Protein AF-A0A7Y1UGX5-F1 (afdb_monomer)

Secondary structure (DSSP, 8-state):
-----------PPPPPPPP-----PPPPPPPP---------HHHHHHHHHHHHHHHHHHHHHTTPPPPPPPSEEEES--HHHHHHHHHHHHHHHHHHHHHHH----PPPPPPSSS--HHHHHHHHHHHHHHHHHHHHHTT----PPPPPPPTT--HHHHHHHHHHHHHHHHHH-SS---HHHHHHHHHHHHHHHHHHH-BTTBPPPPPPPPP--TT--HHHHHHHHHHHHHHHHHHHHHTT----EEEE-GGGGGG--HHHHHHHHHHHHHHHHHHHHTSTTPPPPPPPPP--S--HHHHHHHHHHHHHHHHHHHHHHHH-TTTTT-

Sequence (327 aa):
MRNCPLVIVFALVSPAVAQGTPGEAAAPAEVATAAGSETITPSHVYQQVAMVRAEVELIRLEMGKPKVEPPLVRVVGAAPREVYFQALTLFRKADRLAFENAGDRVTEPAIPAGPIEPAQVLAVVEAALQRLGSAKKSLNVAEQPDASPIEPGIEPTQVLNGIVAANREVNHLLDLQFAPADVYQQVSVAIACAARLLDSPGKLSTPPAPPPLERHKRPPDVFRSLVACFNDIRQIGEHSGIPMLVLEVDDLRIDRVEPSDVYDVASLVVSELAHLHGLRPNAAPPRRAHNPGRKVPTDVYQRLGVLRGQLEALKQKAEGNPGWLKD

Radius of gyration: 21.35 Å; Cα contacts (8 Å, |Δi|>4): 454; chains: 1; bounding box: 43×61×57 Å

Mean predicted aligned error: 6.48 Å

Solvent-accessible surface area (backbone atoms only — not comparable to full-atom values): 18820 Å² total; per-residue (Å²): 133,86,83,76,84,83,82,84,75,87,78,74,87,80,79,87,83,80,92,76,84,94,76,88,89,80,83,86,78,89,76,90,85,85,74,82,80,76,81,65,42,43,22,58,35,34,30,52,44,52,48,42,43,44,49,51,50,54,47,31,58,76,71,67,50,79,87,76,76,80,64,62,62,45,59,42,70,43,50,53,58,58,35,31,53,49,27,51,54,32,25,54,49,25,33,51,40,12,27,76,58,55,73,46,81,75,83,76,84,77,82,73,88,72,84,62,48,44,55,63,33,34,55,37,45,51,52,18,42,53,23,44,49,48,22,32,56,60,70,67,56,81,82,74,69,79,85,65,72,75,53,84,90,48,48,44,30,57,36,35,44,46,42,52,42,40,42,53,52,51,44,69,69,36,90,77,54,63,43,39,29,58,35,38,32,36,49,42,37,30,38,26,26,47,40,53,64,61,37,48,90,97,42,82,53,76,78,60,76,69,53,79,82,56,79,90,46,45,44,40,58,40,33,55,50,47,53,50,49,41,51,52,52,37,52,36,30,53,55,50,76,39,92,60,58,45,82,47,69,48,74,93,53,40,92,69,46,46,49,52,58,36,33,55,52,33,51,51,43,29,45,54,38,47,50,61,36,67,66,25,78,87,56,69,79,56,58,82,60,62,89,72,57,92,53,48,42,32,56,34,41,27,52,48,46,28,37,47,56,47,50,52,55,47,38,55,46,27,76,76,31,57,61,59,58,79,107

Foldseek 3Di:
DDDDDDDDWPDDDDDDDDDDDDDDDDDDDDDDDDDDPDDQDVLLLQLLLVQLVQLLVLLCVLLVFDDDDAFQKAKDPDDLLLLQLLLLLLLVLLQLLLCVQPVDHDDGDIDDPDDHDNVSSSVSSVSSSVSSVSNCVSSVRPDHDDRDDRDPPDDSSSSSSSSSRSLRSSQSSDPDHQAVLLLLLLLLLLLLLLQLLVDDVPRGDDQDDQDDQDPDDDQLLLQVLLLVLLVLLCLLCVLLVHDDMDMDGDPVCSVVHDNSSSNSSSSSSSSSSVVLQVLAPPRDRGDRRDRPPDDDVSSSNSSSSSSVVSSVVSSVQSNVPSCSSHD

Structure (mmCIF, N/CA/C/O backbone):
data_AF-A0A7Y1UGX5-F1
#
_entry.id   AF-A0A7Y1UGX5-F1
#
loop_
_atom_site.group_PDB
_atom_site.id
_atom_site.type_symbol
_atom_site.label_atom_id
_atom_site.label_alt_id
_atom_site.label_comp_id
_atom_site.label_asym_id
_atom_site.label_entity_id
_atom_site.label_seq_id
_atom_site.pdbx_PDB_ins_code
_atom_site.Cartn_x
_atom_site.Cartn_y
_atom_site.Cartn_z
_atom_site.occupancy
_atom_site.B_iso_or_equiv
_atom_site.auth_seq_id
_atom_site.auth_comp_id
_atom_site.auth_asym_id
_atom_site.auth_atom_id
_atom_site.pdbx_PDB_model_num
ATOM 1 N N . MET A 1 1 ? -26.127 28.440 7.082 1.00 37.72 1 MET A N 1
ATOM 2 C CA . MET A 1 1 ? -24.673 28.610 6.875 1.00 37.72 1 MET A CA 1
ATOM 3 C C . MET A 1 1 ? -24.177 27.370 6.149 1.00 37.72 1 MET A C 1
ATOM 5 O O . MET A 1 1 ? -24.348 26.280 6.673 1.00 37.72 1 MET A O 1
ATOM 9 N N . ARG A 1 2 ? -23.735 27.506 4.892 1.00 31.75 2 ARG A N 1
ATOM 10 C CA . ARG A 1 2 ? -23.283 26.382 4.056 1.00 31.75 2 ARG A CA 1
ATOM 11 C C . ARG A 1 2 ? -21.835 26.054 4.433 1.00 31.75 2 ARG A C 1
ATOM 13 O O . ARG A 1 2 ? -20.965 26.894 4.238 1.00 31.75 2 ARG A O 1
ATOM 20 N N . ASN A 1 3 ? -21.602 24.870 4.995 1.00 31.53 3 ASN A N 1
ATOM 21 C CA . ASN A 1 3 ? -20.261 24.365 5.285 1.00 31.53 3 ASN A CA 1
ATOM 22 C C . ASN A 1 3 ? -19.584 23.958 3.969 1.00 31.53 3 ASN A C 1
ATOM 24 O O . ASN A 1 3 ? -19.979 22.972 3.352 1.00 31.53 3 ASN A O 1
ATOM 28 N N . CYS A 1 4 ? -18.578 24.721 3.539 1.00 27.17 4 CYS A N 1
ATOM 29 C CA . CYS A 1 4 ? -17.609 24.267 2.543 1.00 27.17 4 CYS A CA 1
ATOM 30 C C . CYS A 1 4 ? -16.700 23.204 3.183 1.00 27.17 4 CYS A C 1
ATOM 32 O O . CYS A 1 4 ? -16.174 23.465 4.268 1.00 27.17 4 CYS A O 1
ATOM 34 N N . PRO A 1 5 ? -16.466 22.039 2.556 1.00 42.22 5 PRO A N 1
ATOM 35 C CA . PRO A 1 5 ? -15.469 21.105 3.053 1.00 42.22 5 PRO A CA 1
ATOM 36 C C . PRO A 1 5 ? -14.072 21.667 2.767 1.00 42.22 5 PRO A C 1
ATOM 38 O O . PRO A 1 5 ? -13.703 21.943 1.625 1.00 42.22 5 PRO A O 1
ATOM 41 N N . LEU A 1 6 ? -13.309 21.874 3.839 1.00 28.19 6 LEU A N 1
ATOM 42 C CA . LEU A 1 6 ? -11.903 22.251 3.805 1.00 28.19 6 LEU A CA 1
ATOM 43 C C . LEU A 1 6 ? -11.096 21.069 3.241 1.00 28.19 6 LEU A C 1
ATOM 45 O O . LEU A 1 6 ? -11.024 20.004 3.851 1.00 28.19 6 LEU A O 1
ATOM 49 N N . VAL A 1 7 ? -10.515 21.257 2.059 1.00 34.88 7 VAL A N 1
ATOM 50 C CA . VAL A 1 7 ? -9.668 20.277 1.367 1.00 34.88 7 VAL A CA 1
ATOM 51 C C . VAL A 1 7 ? -8.323 20.165 2.095 1.00 34.88 7 VAL A C 1
ATOM 53 O O . VAL A 1 7 ? -7.577 21.139 2.184 1.00 34.88 7 VAL A O 1
ATOM 56 N N . ILE A 1 8 ? -8.001 18.980 2.622 1.00 34.62 8 ILE A N 1
ATOM 57 C CA . ILE A 1 8 ? -6.705 18.693 3.254 1.00 34.62 8 ILE A CA 1
ATOM 58 C C . ILE A 1 8 ? -5.739 18.199 2.177 1.00 34.62 8 ILE A C 1
ATOM 60 O O . ILE A 1 8 ? -5.752 17.038 1.779 1.00 34.62 8 ILE A O 1
ATOM 64 N N . VAL A 1 9 ? -4.876 19.102 1.722 1.00 33.47 9 VAL A N 1
ATOM 65 C CA . VAL A 1 9 ? -3.740 18.791 0.851 1.00 33.47 9 VAL A CA 1
ATOM 66 C C . VAL A 1 9 ? -2.613 18.203 1.706 1.00 33.47 9 VAL A C 1
ATOM 68 O O . VAL A 1 9 ? -2.096 18.860 2.614 1.00 33.47 9 VAL A O 1
ATOM 71 N N . PHE A 1 10 ? -2.178 16.978 1.403 1.00 35.47 10 PHE A N 1
ATOM 72 C CA . PHE A 1 10 ? -0.869 16.482 1.835 1.00 35.47 10 PHE A CA 1
ATOM 73 C C . PHE A 1 10 ? 0.218 17.254 1.071 1.00 35.47 10 PHE A C 1
ATOM 75 O O . PHE A 1 10 ? 0.722 16.810 0.048 1.00 35.47 10 PHE A O 1
ATOM 82 N N . ALA A 1 11 ? 0.555 18.456 1.544 1.00 28.19 11 ALA A N 1
ATOM 83 C CA . ALA A 1 11 ? 1.604 19.270 0.939 1.00 28.19 11 ALA A CA 1
ATOM 84 C C . ALA A 1 11 ? 2.985 18.659 1.230 1.00 28.19 11 ALA A C 1
ATOM 86 O O . ALA A 1 11 ? 3.457 18.669 2.381 1.00 28.19 11 ALA A O 1
ATOM 87 N N . LEU A 1 12 ? 3.607 18.119 0.181 1.00 34.97 12 LEU A N 1
ATOM 88 C CA . LEU A 1 12 ? 5.052 17.958 0.063 1.00 34.97 12 LEU A CA 1
ATOM 89 C C . LEU A 1 12 ? 5.682 19.321 -0.257 1.00 34.97 12 LEU A C 1
ATOM 91 O O . LEU A 1 12 ? 5.071 20.185 -0.878 1.00 34.97 12 LEU A O 1
ATOM 95 N N . VAL A 1 13 ? 6.893 19.509 0.251 1.00 32.56 13 VAL A N 1
ATOM 96 C CA . VAL A 1 13 ? 7.697 20.730 0.161 1.00 32.56 13 VAL A CA 1
ATOM 97 C C . VAL A 1 13 ? 8.003 21.060 -1.307 1.00 32.56 13 VAL A C 1
ATOM 99 O O . VAL A 1 13 ? 8.617 20.250 -1.995 1.00 32.56 13 VAL A O 1
ATOM 102 N N . SER A 1 14 ? 7.608 22.251 -1.769 1.00 28.75 14 SER A N 1
ATOM 103 C CA . SER A 1 14 ? 8.012 22.802 -3.072 1.00 28.75 14 SER A CA 1
ATOM 104 C C . SER A 1 14 ? 9.487 23.232 -3.063 1.00 28.75 14 SER A C 1
ATOM 106 O O . SER A 1 14 ? 9.902 23.897 -2.110 1.00 28.75 14 SER A O 1
ATOM 108 N N . PRO A 1 15 ? 10.277 22.957 -4.117 1.00 38.78 15 PRO A N 1
ATOM 109 C CA . PRO A 1 15 ? 11.517 23.680 -4.364 1.00 38.78 15 PRO A CA 1
ATOM 110 C C . PRO A 1 15 ? 11.237 25.044 -5.022 1.00 38.78 15 PRO A C 1
ATOM 112 O O . PRO A 1 15 ? 10.202 25.264 -5.652 1.00 38.78 15 PRO A O 1
ATOM 115 N N . ALA A 1 16 ? 12.171 25.973 -4.821 1.00 36.03 16 ALA A N 1
ATOM 116 C CA . ALA A 1 16 ? 12.114 27.365 -5.252 1.00 36.03 16 ALA A CA 1
ATOM 117 C C . ALA A 1 16 ? 11.954 27.526 -6.777 1.00 36.03 16 ALA A C 1
ATOM 119 O O . ALA A 1 16 ? 12.679 26.917 -7.561 1.00 36.03 16 ALA A O 1
ATOM 120 N N . VAL A 1 17 ? 11.026 28.399 -7.179 1.00 36.25 17 VAL A N 1
ATOM 121 C CA . VAL A 1 17 ? 10.777 28.798 -8.571 1.00 36.25 17 VAL A CA 1
ATOM 122 C C . VAL A 1 17 ? 11.751 29.910 -8.969 1.00 36.25 17 VAL A C 1
ATOM 124 O O . VAL A 1 17 ? 11.796 30.961 -8.330 1.00 36.25 17 VAL A O 1
ATOM 127 N N . ALA A 1 18 ? 12.512 29.678 -10.040 1.00 38.38 18 ALA A N 1
ATOM 128 C CA . ALA A 1 18 ? 13.299 30.693 -10.733 1.00 38.38 18 ALA A CA 1
ATOM 129 C C . ALA A 1 18 ? 12.386 31.565 -11.615 1.00 38.38 18 ALA A C 1
ATOM 131 O O . ALA A 1 18 ? 11.522 31.055 -12.328 1.00 38.38 18 ALA A O 1
ATOM 132 N N . GLN A 1 19 ? 12.577 32.884 -11.553 1.00 38.00 19 GLN A N 1
ATOM 133 C CA . GLN A 1 19 ? 11.828 33.872 -12.330 1.00 38.00 19 GLN A CA 1
ATOM 134 C C . GLN A 1 19 ? 12.316 33.893 -13.789 1.00 38.00 19 GLN A C 1
ATOM 136 O O . GLN A 1 19 ? 13.478 34.197 -14.047 1.00 38.00 19 GLN A O 1
ATOM 141 N N . GLY A 1 20 ? 11.421 33.580 -14.731 1.00 44.31 20 GLY A N 1
ATOM 142 C CA . GLY A 1 20 ? 11.612 33.730 -16.178 1.00 44.31 20 GLY A CA 1
ATOM 143 C C . GLY A 1 20 ? 10.672 34.794 -16.755 1.00 44.31 20 GLY A C 1
ATOM 144 O O . GLY A 1 20 ? 9.547 34.955 -16.288 1.00 44.31 20 GLY A O 1
ATOM 145 N N . THR A 1 21 ? 11.172 35.542 -17.735 1.00 46.84 21 THR A N 1
ATOM 146 C CA . THR A 1 21 ? 10.614 36.752 -18.366 1.00 46.84 21 THR A CA 1
ATOM 147 C C . THR A 1 21 ? 9.325 36.543 -19.189 1.00 46.84 21 THR A C 1
ATOM 149 O O . THR A 1 21 ? 9.094 35.448 -19.698 1.00 46.84 21 THR A O 1
ATOM 152 N N . PRO A 1 22 ? 8.493 37.597 -19.368 1.00 49.28 22 PRO A N 1
ATOM 153 C CA . PRO A 1 22 ? 7.204 37.522 -20.062 1.00 49.28 22 PRO A CA 1
ATOM 154 C C . PRO A 1 22 ? 7.350 37.549 -21.594 1.00 49.28 22 PRO A C 1
ATOM 156 O O . PRO A 1 22 ? 7.952 38.467 -22.149 1.00 49.28 22 PRO A O 1
ATOM 159 N N . GLY A 1 23 ? 6.765 36.550 -22.262 1.00 48.03 23 GLY A N 1
ATOM 160 C CA . GLY A 1 23 ? 6.633 36.450 -23.716 1.00 48.03 23 GLY A CA 1
ATOM 161 C C . GLY A 1 23 ? 5.185 36.651 -24.183 1.00 48.03 23 GLY A C 1
ATOM 162 O O . GLY A 1 23 ? 4.257 36.068 -23.633 1.00 48.03 23 GLY A O 1
ATOM 163 N N . GLU A 1 24 ? 5.066 37.515 -25.185 1.00 48.06 24 GLU A N 1
ATOM 164 C CA . GLU A 1 24 ? 3.961 37.929 -26.063 1.00 48.06 24 GLU A CA 1
ATOM 165 C C . GLU A 1 24 ? 2.775 36.950 -26.257 1.00 48.06 24 GLU A C 1
ATOM 167 O O . GLU A 1 24 ? 2.944 35.778 -26.587 1.00 48.06 24 GLU A O 1
ATOM 172 N N . ALA A 1 25 ? 1.552 37.464 -26.068 1.00 45.81 25 ALA A N 1
ATOM 173 C CA . ALA A 1 25 ? 0.298 36.709 -26.082 1.00 45.81 25 ALA A CA 1
ATOM 174 C C . ALA A 1 25 ? -0.327 36.610 -27.488 1.00 45.81 25 ALA A C 1
ATOM 176 O O . ALA A 1 25 ? -0.692 37.622 -28.086 1.00 45.8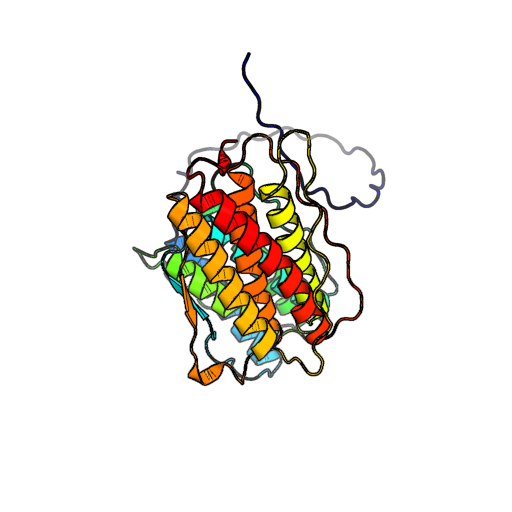1 25 ALA A O 1
ATOM 177 N N . ALA A 1 26 ? -0.518 35.381 -27.976 1.00 44.53 26 ALA A N 1
ATOM 178 C CA . ALA A 1 26 ? -1.308 35.065 -29.166 1.00 44.53 26 ALA A CA 1
ATOM 179 C C . ALA A 1 26 ? -2.770 34.739 -28.795 1.00 44.53 26 ALA A C 1
ATOM 181 O O . ALA A 1 26 ? -3.039 34.112 -27.769 1.00 44.53 26 ALA A O 1
ATOM 182 N N . ALA A 1 27 ? -3.709 35.183 -29.634 1.00 41.91 27 ALA A N 1
ATOM 183 C CA . ALA A 1 27 ? -5.154 35.044 -29.443 1.00 41.91 27 ALA A CA 1
ATOM 184 C C . ALA A 1 27 ? -5.640 33.573 -29.477 1.00 41.91 27 ALA A C 1
ATOM 186 O O . ALA A 1 27 ? -5.080 32.766 -30.223 1.00 41.91 27 ALA A O 1
ATOM 187 N N . PRO A 1 28 ? -6.693 33.212 -28.711 1.00 47.09 28 PRO A N 1
ATOM 188 C CA . PRO A 1 28 ? -7.179 31.839 -28.621 1.00 47.09 28 PRO A CA 1
ATOM 189 C C . PRO A 1 28 ? -8.061 31.465 -29.821 1.00 47.09 28 PRO A C 1
ATOM 191 O O . PRO A 1 28 ? -9.017 32.164 -30.151 1.00 47.09 28 PRO A O 1
ATOM 194 N N . ALA A 1 29 ? -7.747 30.331 -30.445 1.00 41.38 29 ALA A N 1
ATOM 195 C CA . ALA A 1 29 ? -8.601 29.674 -31.425 1.00 41.38 29 ALA A CA 1
ATOM 196 C C . ALA A 1 29 ? -9.773 28.960 -30.726 1.00 41.38 29 ALA A C 1
ATOM 198 O O . ALA A 1 29 ? -9.592 28.291 -29.708 1.00 41.38 29 ALA A O 1
ATOM 199 N N . GLU A 1 30 ? -10.971 29.111 -31.291 1.00 43.81 30 GLU A N 1
ATOM 200 C CA . GLU A 1 30 ? -12.216 28.460 -30.874 1.00 43.81 30 GLU A CA 1
ATOM 201 C C . GLU A 1 30 ? -12.112 26.932 -31.025 1.00 43.81 30 GLU A C 1
ATOM 203 O O . GLU A 1 30 ? -11.887 26.405 -32.116 1.00 43.81 30 GLU A O 1
ATOM 208 N N . VAL A 1 31 ? -12.256 26.216 -29.906 1.00 49.22 31 VAL A N 1
ATOM 209 C CA . VAL A 1 31 ? -12.125 24.757 -29.812 1.00 49.22 31 VAL A CA 1
ATOM 210 C C . VAL A 1 31 ? -13.487 24.097 -30.037 1.00 49.22 31 VAL A C 1
ATOM 212 O O . VAL A 1 31 ? -14.417 24.267 -29.247 1.00 49.22 31 VAL A O 1
ATOM 215 N N . ALA A 1 32 ? -13.587 23.295 -31.097 1.00 46.59 32 ALA A N 1
ATOM 216 C CA . ALA A 1 32 ? -14.727 22.423 -31.363 1.00 46.59 32 ALA A CA 1
ATOM 217 C C . ALA A 1 32 ? -14.902 21.393 -30.229 1.00 46.59 32 ALA A C 1
ATOM 219 O O . ALA A 1 32 ? -14.021 20.575 -29.969 1.00 46.59 32 ALA A O 1
ATOM 220 N N . THR A 1 33 ? -16.048 21.432 -29.550 1.00 48.94 33 THR A N 1
ATOM 221 C CA . THR A 1 33 ? -16.393 20.575 -28.405 1.00 48.94 33 THR A CA 1
ATOM 222 C C . THR A 1 33 ? -17.590 19.693 -28.755 1.00 48.94 33 THR A C 1
ATOM 224 O O . THR A 1 33 ? -18.735 20.120 -28.659 1.00 48.94 33 THR A O 1
ATOM 227 N N . ALA A 1 34 ? -17.325 18.451 -29.170 1.00 48.56 34 ALA A N 1
ATOM 228 C CA . ALA A 1 34 ? -18.323 17.377 -29.237 1.00 48.56 34 ALA A CA 1
ATOM 229 C C . ALA A 1 34 ? -17.646 15.993 -29.282 1.00 48.56 34 ALA A C 1
ATOM 231 O O . ALA A 1 34 ? -17.846 15.217 -30.212 1.00 48.56 34 ALA A O 1
ATOM 232 N N . ALA A 1 35 ? -16.817 15.684 -28.284 1.00 49.72 35 ALA A N 1
ATOM 233 C CA . ALA A 1 35 ? -16.424 14.310 -27.989 1.00 49.72 35 ALA A CA 1
ATOM 234 C C . ALA A 1 35 ? -17.248 13.867 -26.776 1.00 49.72 35 ALA A C 1
ATOM 236 O O . ALA A 1 35 ? -17.124 14.456 -25.702 1.00 49.72 35 ALA A O 1
ATOM 237 N N . GLY A 1 36 ? -18.145 12.895 -26.959 1.00 56.94 36 GLY A N 1
ATOM 238 C CA . GLY A 1 36 ? -18.852 12.281 -25.838 1.00 56.94 36 GLY A CA 1
ATOM 239 C C . GLY A 1 36 ? -17.819 11.725 -24.864 1.00 56.94 36 GLY A C 1
ATOM 240 O O . GLY A 1 36 ? -16.963 10.946 -25.271 1.00 56.94 36 GLY A O 1
ATOM 241 N N . SER A 1 37 ? -17.853 12.166 -23.607 1.00 76.88 37 SER A N 1
ATOM 242 C CA . SER A 1 37 ? -16.957 11.654 -22.575 1.00 76.88 37 SER A CA 1
ATOM 243 C C . SER A 1 37 ? -17.274 10.176 -22.361 1.00 76.88 37 SER A C 1
ATOM 245 O O . SER A 1 37 ? -18.290 9.839 -21.746 1.00 76.88 37 SER A O 1
ATOM 247 N N . GLU A 1 38 ? -16.445 9.302 -22.922 1.00 89.81 38 GLU A N 1
ATOM 248 C CA . GLU A 1 38 ? -16.523 7.867 -22.687 1.00 89.81 38 GLU A CA 1
ATOM 249 C C . GLU A 1 38 ? -16.493 7.616 -21.175 1.00 89.81 38 GLU A C 1
ATOM 251 O O . GLU A 1 38 ? -15.649 8.142 -20.446 1.00 89.81 38 GLU A O 1
ATOM 256 N N . THR A 1 39 ? -17.492 6.891 -20.673 1.00 95.69 39 THR A N 1
ATOM 257 C CA . THR A 1 39 ? -17.615 6.638 -19.236 1.00 95.69 39 THR A CA 1
ATOM 258 C C . THR A 1 39 ? -16.574 5.603 -18.835 1.00 95.69 39 THR A C 1
ATOM 260 O O . THR A 1 39 ? -16.681 4.437 -19.211 1.00 95.69 39 THR A O 1
ATOM 263 N N . ILE A 1 40 ? -15.579 6.019 -18.049 1.00 97.19 40 ILE A N 1
ATOM 264 C CA . ILE A 1 40 ? -14.532 5.123 -17.556 1.00 97.19 40 ILE A CA 1
ATOM 265 C C . ILE A 1 40 ? -15.130 4.115 -16.567 1.00 97.19 40 ILE A C 1
ATOM 267 O O . ILE A 1 40 ? -15.737 4.475 -15.558 1.00 97.19 40 ILE A O 1
ATOM 271 N N . THR A 1 41 ? -14.924 2.833 -16.853 1.00 97.38 41 THR A N 1
ATOM 272 C CA . THR A 1 41 ? -15.390 1.688 -16.050 1.00 97.38 41 THR A CA 1
ATOM 273 C C . THR A 1 41 ? -14.204 0.892 -15.490 1.00 97.38 41 THR A C 1
ATOM 275 O O . THR A 1 41 ? -13.078 1.067 -15.964 1.00 97.38 41 THR A O 1
ATOM 278 N N . PRO A 1 42 ? -14.407 -0.029 -14.526 1.00 98.25 42 PRO A N 1
ATOM 279 C CA . PRO A 1 42 ? -13.328 -0.897 -14.044 1.00 98.25 42 PRO A CA 1
ATOM 280 C C . PRO A 1 42 ? -12.657 -1.731 -15.147 1.00 98.25 42 PRO A C 1
ATOM 282 O O . PRO A 1 42 ? -11.468 -2.013 -15.043 1.00 98.25 42 PRO A O 1
ATOM 285 N N . SER A 1 43 ? -13.371 -2.062 -16.229 1.00 98.06 43 SER A N 1
ATOM 286 C CA . SER A 1 43 ? -12.806 -2.736 -17.406 1.00 98.06 43 SER A CA 1
ATOM 287 C C . SER A 1 43 ? -11.685 -1.939 -18.077 1.00 98.06 43 SER A C 1
ATOM 289 O O . SER A 1 43 ? -10.672 -2.519 -18.458 1.00 98.06 43 SER A O 1
ATOM 291 N N . HIS A 1 44 ? -11.825 -0.612 -18.166 1.00 98.06 44 HIS A N 1
ATOM 292 C CA . HIS A 1 44 ? -10.780 0.263 -18.710 1.00 98.06 44 HIS A CA 1
ATOM 293 C C . HIS A 1 44 ? -9.545 0.273 -17.802 1.00 98.06 44 HIS A C 1
ATOM 295 O O . HIS A 1 44 ? -8.413 0.164 -18.264 1.00 98.06 44 HIS A O 1
ATOM 301 N N . VAL A 1 45 ? -9.760 0.326 -16.483 1.00 98.38 45 VAL A N 1
ATOM 302 C CA . VAL A 1 45 ? -8.662 0.242 -15.511 1.00 98.38 45 VAL A CA 1
ATOM 303 C C . VAL A 1 45 ? -7.957 -1.113 -15.607 1.00 98.38 45 VAL A C 1
ATOM 305 O O . VAL A 1 45 ? -6.733 -1.170 -15.591 1.00 98.38 45 VAL A O 1
ATOM 308 N N . TYR A 1 46 ? -8.709 -2.208 -15.735 1.00 98.56 46 TYR A N 1
ATOM 309 C CA . TYR A 1 46 ? -8.154 -3.556 -15.861 1.00 98.56 46 TYR A CA 1
ATOM 310 C C . TYR A 1 46 ? -7.291 -3.723 -17.110 1.00 98.56 46 TYR A C 1
ATOM 312 O O . TYR A 1 46 ? -6.184 -4.249 -17.015 1.00 98.56 46 TYR A O 1
ATOM 320 N N . GLN A 1 47 ? -7.758 -3.215 -18.254 1.00 98.00 47 GLN A N 1
ATOM 321 C CA . GLN A 1 47 ? -6.979 -3.166 -19.491 1.00 98.00 47 GLN A CA 1
ATOM 322 C C . GLN A 1 47 ? -5.647 -2.434 -19.271 1.00 98.00 47 GLN A C 1
ATOM 324 O O . GLN A 1 47 ? -4.589 -2.932 -19.658 1.00 98.00 47 GLN A O 1
ATOM 329 N N . GLN A 1 48 ? -5.677 -1.290 -18.583 1.00 98.38 48 GLN A N 1
ATOM 330 C CA . GLN A 1 48 ? -4.468 -0.521 -18.295 1.00 98.38 48 GLN A CA 1
ATOM 331 C C . GLN A 1 48 ? -3.524 -1.241 -17.320 1.00 98.38 48 GLN A C 1
ATOM 333 O O . GLN A 1 48 ? -2.304 -1.172 -17.455 1.00 98.38 48 GLN A O 1
ATOM 338 N N . VAL A 1 49 ? -4.063 -1.983 -16.353 1.00 98.50 49 VAL A N 1
ATOM 339 C CA . VAL A 1 49 ? -3.268 -2.839 -15.461 1.00 98.50 49 VAL A CA 1
ATOM 340 C C . VAL A 1 49 ? -2.625 -3.995 -16.236 1.00 98.50 49 VAL A C 1
ATOM 342 O O . VAL A 1 49 ? -1.467 -4.323 -15.980 1.00 98.50 49 VAL A O 1
ATOM 345 N N . ALA A 1 50 ? -3.321 -4.588 -17.210 1.00 98.06 50 ALA A N 1
ATOM 346 C CA . ALA A 1 50 ? -2.737 -5.594 -18.099 1.00 98.06 50 ALA A CA 1
ATOM 347 C C . ALA A 1 50 ? -1.578 -5.010 -18.927 1.00 98.06 50 ALA A C 1
ATOM 349 O O . ALA A 1 50 ? -0.519 -5.633 -19.014 1.00 98.06 50 ALA A O 1
ATOM 350 N N . MET A 1 51 ? -1.736 -3.781 -19.429 1.00 98.25 51 MET A N 1
ATOM 351 C CA . MET A 1 51 ? -0.681 -3.033 -20.118 1.00 98.25 51 MET A CA 1
ATOM 352 C C . MET A 1 51 ? 0.546 -2.803 -19.221 1.00 98.25 51 MET A C 1
ATOM 354 O O . MET A 1 51 ? 1.669 -3.090 -19.629 1.00 98.25 51 MET A O 1
ATOM 358 N N . VAL A 1 52 ? 0.343 -2.377 -17.967 1.00 98.56 52 VAL A N 1
ATOM 359 C CA . VAL A 1 52 ? 1.428 -2.256 -16.975 1.00 98.56 52 VAL A CA 1
ATOM 360 C C . VAL A 1 52 ? 2.195 -3.567 -16.827 1.00 98.56 52 VAL A C 1
ATOM 362 O O . VAL A 1 52 ? 3.421 -3.565 -16.874 1.00 98.56 52 VAL A O 1
ATOM 365 N N . ARG A 1 53 ? 1.501 -4.696 -16.665 1.00 98.31 53 ARG A N 1
ATOM 366 C CA . ARG A 1 53 ? 2.159 -5.999 -16.486 1.00 98.31 53 ARG A CA 1
ATOM 367 C C . ARG A 1 53 ? 2.939 -6.433 -17.725 1.00 98.31 53 ARG A C 1
ATOM 369 O O . ARG A 1 53 ? 4.022 -6.996 -17.593 1.00 98.31 53 ARG A O 1
ATOM 376 N N . ALA A 1 54 ? 2.419 -6.146 -18.915 1.00 98.19 54 ALA A N 1
ATOM 377 C CA . ALA A 1 54 ? 3.118 -6.425 -20.162 1.00 98.19 54 ALA A CA 1
ATOM 378 C C . ALA A 1 54 ? 4.404 -5.585 -20.296 1.00 98.19 54 ALA A C 1
ATOM 380 O O . ALA A 1 54 ? 5.449 -6.126 -20.650 1.00 98.19 54 ALA A O 1
ATOM 381 N N . GLU A 1 55 ? 4.371 -4.301 -19.926 1.00 98.56 55 GLU A N 1
ATOM 382 C CA . GLU A 1 55 ? 5.576 -3.458 -19.874 1.00 98.56 55 GLU A CA 1
ATOM 383 C C . GLU A 1 55 ? 6.602 -3.958 -18.850 1.00 98.56 55 GLU A C 1
ATOM 385 O O . GLU A 1 55 ? 7.800 -4.024 -19.129 1.00 98.56 55 GLU A O 1
ATOM 390 N N . VAL A 1 56 ? 6.138 -4.356 -17.663 1.00 98.50 56 VAL A N 1
ATOM 391 C CA . VAL A 1 56 ? 6.994 -4.940 -16.622 1.00 98.50 56 VAL A CA 1
ATOM 392 C C . VAL A 1 56 ? 7.672 -6.216 -17.118 1.00 98.50 56 VAL A C 1
ATOM 394 O O . VAL A 1 56 ? 8.847 -6.423 -16.826 1.00 98.50 56 VAL A O 1
ATOM 397 N N . GLU A 1 57 ? 6.980 -7.047 -17.899 1.00 98.38 57 GLU A N 1
ATOM 398 C CA . GLU A 1 57 ? 7.555 -8.259 -18.490 1.00 98.38 57 GLU A CA 1
ATOM 399 C C . GLU A 1 57 ? 8.660 -7.949 -19.511 1.00 98.38 57 GLU A C 1
ATOM 401 O O . GLU A 1 57 ? 9.700 -8.609 -19.491 1.00 98.38 57 GLU A O 1
ATOM 406 N N . LEU A 1 58 ? 8.487 -6.926 -20.357 1.00 98.50 58 LEU A N 1
ATOM 407 C CA . LEU A 1 58 ? 9.536 -6.482 -21.285 1.00 98.50 58 LEU A CA 1
ATOM 408 C C . LEU A 1 58 ? 10.781 -6.005 -20.528 1.00 98.50 58 LEU A C 1
ATOM 410 O O . LEU A 1 58 ? 11.893 -6.445 -20.821 1.00 98.50 58 LEU A O 1
ATOM 414 N N . ILE A 1 59 ? 10.594 -5.173 -19.498 1.00 98.50 59 ILE A N 1
ATOM 415 C CA . ILE A 1 59 ? 11.696 -4.709 -18.643 1.00 98.50 59 ILE A CA 1
ATOM 416 C C . ILE A 1 59 ? 12.361 -5.897 -17.929 1.00 98.50 59 ILE A C 1
ATOM 418 O O . ILE A 1 59 ? 13.586 -5.972 -17.854 1.00 98.50 59 ILE A O 1
ATOM 422 N N . ARG A 1 60 ? 11.577 -6.859 -17.427 1.00 98.38 60 ARG A N 1
ATOM 423 C CA . ARG A 1 60 ? 12.091 -8.064 -16.758 1.00 98.38 60 ARG A CA 1
ATOM 424 C C . ARG A 1 60 ? 13.017 -8.866 -17.666 1.00 98.38 60 ARG A C 1
ATOM 426 O O . ARG A 1 60 ? 14.061 -9.328 -17.199 1.00 98.38 60 ARG A O 1
ATOM 433 N N . LEU A 1 61 ? 12.604 -9.070 -18.917 1.00 98.38 61 LEU A N 1
ATOM 434 C CA . LEU A 1 61 ? 13.378 -9.799 -19.919 1.00 98.38 61 LEU A CA 1
ATOM 435 C C . LEU A 1 61 ? 14.706 -9.094 -20.199 1.00 98.38 61 LEU A C 1
ATOM 437 O O . LEU A 1 61 ? 15.742 -9.752 -20.119 1.00 98.38 61 LEU A O 1
ATOM 441 N N . GLU A 1 62 ? 14.681 -7.778 -20.420 1.00 98.31 62 GLU A N 1
ATOM 442 C CA . GLU A 1 62 ? 15.893 -6.978 -20.643 1.00 98.31 62 GLU A CA 1
ATOM 443 C C . GLU A 1 62 ? 16.851 -7.040 -19.446 1.00 98.31 62 GLU A C 1
ATOM 445 O O . GLU A 1 62 ? 18.046 -7.287 -19.590 1.00 98.31 62 GLU A O 1
ATOM 450 N N . MET A 1 63 ? 16.325 -6.895 -18.228 1.00 98.19 63 MET A N 1
ATOM 451 C CA . MET A 1 63 ? 17.129 -6.948 -17.004 1.00 98.19 63 MET A CA 1
ATOM 452 C C . MET A 1 63 ? 17.591 -8.370 -16.632 1.00 98.19 63 MET A C 1
ATOM 454 O O . MET A 1 63 ? 18.274 -8.546 -15.619 1.00 98.19 63 MET A O 1
ATOM 458 N N . GLY A 1 64 ? 17.178 -9.404 -17.376 1.00 98.06 64 GLY A N 1
ATOM 459 C CA . GLY A 1 64 ? 17.504 -10.803 -17.089 1.00 98.06 64 GLY A CA 1
ATOM 460 C C . GLY A 1 64 ? 16.982 -11.309 -15.736 1.00 98.06 64 GLY A C 1
ATOM 461 O O . GLY A 1 64 ? 17.536 -12.256 -15.173 1.00 98.06 64 GLY A O 1
ATOM 462 N N . LYS A 1 65 ? 15.938 -10.683 -15.171 1.00 97.69 65 LYS A N 1
ATOM 463 C CA . LYS A 1 65 ? 15.379 -11.059 -13.858 1.00 97.69 65 LYS A CA 1
ATOM 464 C C . LYS A 1 65 ? 14.487 -12.308 -14.007 1.00 97.69 65 LYS A C 1
ATOM 466 O O . LYS A 1 65 ? 13.799 -12.446 -15.021 1.00 97.69 65 LYS A O 1
ATOM 471 N N . PRO A 1 66 ? 14.451 -13.238 -13.035 1.00 97.12 66 PRO A N 1
ATOM 472 C CA . PRO A 1 66 ? 13.621 -14.441 -13.129 1.00 97.12 66 PRO A CA 1
ATOM 473 C C . PRO A 1 66 ? 12.123 -14.108 -13.090 1.00 97.12 66 PRO A C 1
ATOM 475 O O . PRO A 1 66 ? 11.715 -13.067 -12.576 1.00 97.12 66 PRO A O 1
ATOM 478 N N . LYS A 1 67 ? 11.291 -15.018 -13.611 1.00 96.56 67 LYS A N 1
ATOM 479 C CA . LYS A 1 67 ? 9.832 -14.892 -13.513 1.00 96.56 67 LYS A CA 1
ATOM 480 C C . LYS A 1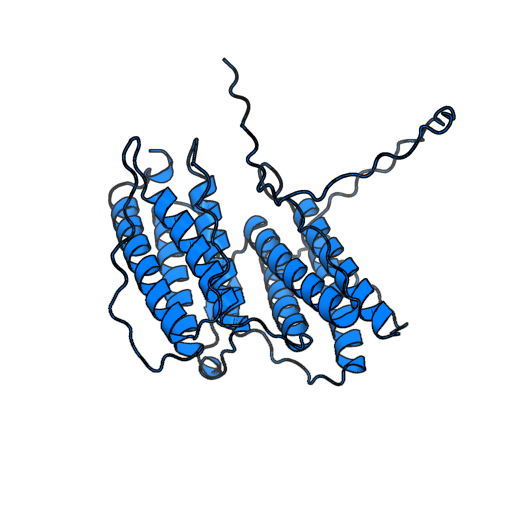 67 ? 9.3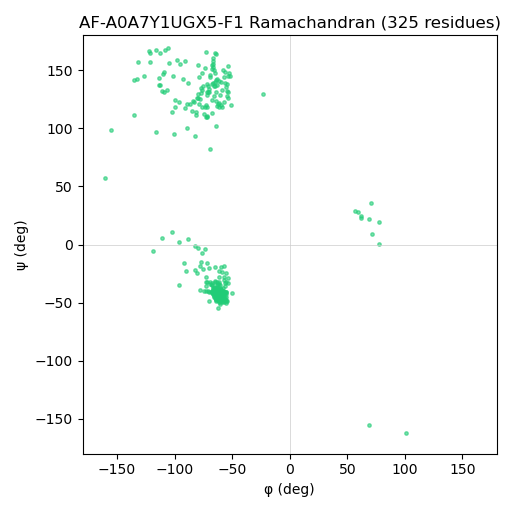87 -14.977 -12.051 1.00 96.56 67 LYS A C 1
ATOM 482 O O . LYS A 1 67 ? 9.893 -15.795 -11.286 1.00 96.56 67 LYS A O 1
ATOM 487 N N . VAL A 1 68 ? 8.424 -14.138 -11.693 1.00 95.19 68 VAL A N 1
ATOM 488 C CA . VAL A 1 68 ? 7.911 -14.003 -10.329 1.00 95.19 68 VAL A CA 1
ATOM 489 C C . VAL A 1 68 ? 6.769 -14.993 -10.090 1.00 95.19 68 VAL A C 1
ATOM 491 O O . VAL A 1 68 ? 5.924 -15.205 -10.962 1.00 95.19 68 VAL A O 1
ATOM 494 N N . GLU A 1 69 ? 6.745 -15.620 -8.912 1.00 94.75 69 GLU A N 1
ATOM 495 C CA . GLU A 1 69 ? 5.613 -16.446 -8.478 1.00 94.75 69 GLU A CA 1
ATOM 496 C C . GLU A 1 69 ? 4.351 -15.583 -8.259 1.00 94.75 69 GLU A C 1
ATOM 498 O O . GLU A 1 69 ? 4.465 -14.405 -7.915 1.00 94.75 69 GLU A O 1
ATOM 503 N N . PRO A 1 70 ? 3.134 -16.143 -8.396 1.00 93.81 70 PRO A N 1
ATOM 504 C CA . PRO A 1 70 ? 1.904 -15.406 -8.112 1.00 93.81 70 PRO A CA 1
ATOM 505 C C . PRO A 1 70 ? 1.896 -14.788 -6.702 1.00 93.81 70 PRO A C 1
ATOM 507 O O . PRO A 1 70 ? 2.522 -15.345 -5.797 1.00 93.81 70 PRO A O 1
ATOM 510 N N . PRO A 1 71 ? 1.155 -13.693 -6.460 1.00 92.56 71 PRO A N 1
ATOM 511 C CA . PRO A 1 71 ? 1.042 -13.101 -5.129 1.00 92.56 71 PRO A CA 1
ATOM 512 C C . PRO A 1 71 ? 0.616 -14.100 -4.048 1.00 92.56 71 PRO A C 1
ATOM 514 O O . PRO A 1 71 ? -0.136 -15.044 -4.305 1.00 92.56 71 PRO A O 1
ATOM 517 N N . LEU A 1 72 ? 1.102 -13.883 -2.824 1.00 94.38 72 LEU A N 1
ATOM 518 C CA . LEU A 1 72 ? 0.719 -14.671 -1.647 1.00 94.38 72 LEU A CA 1
ATOM 519 C C . LEU A 1 72 ? -0.705 -14.349 -1.167 1.00 94.38 72 LEU A C 1
ATOM 521 O O . LEU A 1 72 ? -1.365 -15.192 -0.564 1.00 94.38 72 LEU A O 1
ATOM 525 N N . VAL A 1 73 ? -1.151 -13.119 -1.428 1.00 95.44 73 VAL A N 1
ATOM 526 C CA . VAL A 1 73 ? -2.447 -12.593 -1.005 1.00 95.44 73 VAL A CA 1
ATOM 527 C C . VAL A 1 73 ? -3.333 -12.394 -2.218 1.00 95.44 73 VAL A C 1
ATOM 529 O O . VAL A 1 73 ? -2.927 -11.771 -3.200 1.00 95.44 73 VAL A O 1
ATOM 532 N N . ARG A 1 74 ? -4.564 -12.882 -2.112 1.00 97.00 74 ARG A N 1
ATOM 533 C CA . ARG A 1 74 ? -5.672 -12.507 -2.983 1.00 97.00 74 ARG A CA 1
ATOM 534 C C . ARG A 1 74 ? -6.658 -11.669 -2.191 1.00 97.00 74 ARG A C 1
ATOM 536 O O . ARG A 1 74 ? -6.815 -11.839 -0.985 1.00 97.00 74 ARG A O 1
ATOM 543 N N . VAL A 1 75 ? -7.311 -10.749 -2.879 1.00 97.06 75 VAL A N 1
ATOM 544 C CA . VAL A 1 75 ? -8.338 -9.888 -2.292 1.00 97.06 75 VAL A CA 1
ATOM 545 C C . VAL A 1 75 ? -9.709 -10.268 -2.829 1.00 97.06 75 VAL A C 1
ATOM 547 O O . VAL A 1 75 ? -9.834 -10.645 -3.999 1.00 97.06 75 VAL A O 1
ATOM 550 N N . VAL A 1 76 ? -10.732 -10.129 -1.988 1.00 98.12 76 VAL A N 1
ATOM 551 C CA . VAL A 1 76 ? -12.145 -10.328 -2.339 1.00 98.12 76 VAL A CA 1
ATOM 552 C C . VAL A 1 76 ? -12.974 -9.157 -1.817 1.00 98.12 76 VAL A C 1
ATOM 554 O O . VAL A 1 76 ? -12.712 -8.648 -0.729 1.00 98.12 76 VAL A O 1
ATOM 557 N N . GLY A 1 77 ? -13.974 -8.730 -2.592 1.00 97.31 77 GLY A N 1
ATOM 558 C CA . GLY A 1 77 ? -14.896 -7.662 -2.192 1.00 97.31 77 GLY A CA 1
ATOM 559 C C . GLY A 1 77 ? -14.246 -6.279 -2.158 1.00 97.31 77 GLY A C 1
ATOM 560 O O . GLY A 1 77 ? -14.555 -5.481 -1.280 1.00 97.31 77 GLY A O 1
ATOM 561 N N . ALA A 1 78 ? -13.320 -6.002 -3.080 1.00 97.88 78 ALA A N 1
ATOM 562 C CA . ALA A 1 78 ? -12.670 -4.697 -3.148 1.00 97.88 78 ALA A CA 1
ATOM 563 C C . ALA A 1 78 ? -13.655 -3.617 -3.618 1.00 97.88 78 ALA A C 1
ATOM 565 O O . ALA A 1 78 ? -14.474 -3.866 -4.506 1.00 97.88 78 ALA A O 1
ATOM 566 N N . ALA A 1 79 ? -13.531 -2.400 -3.090 1.00 97.12 79 ALA A N 1
ATOM 567 C CA . ALA A 1 79 ? -14.197 -1.217 -3.618 1.00 97.12 79 ALA A CA 1
ATOM 568 C C . ALA A 1 79 ? -13.180 -0.316 -4.363 1.00 97.12 79 ALA A C 1
ATOM 570 O O . ALA A 1 79 ? -11.967 -0.535 -4.304 1.00 97.12 79 ALA A O 1
ATOM 571 N N . PRO A 1 80 ? -13.632 0.711 -5.111 1.00 97.56 80 PRO A N 1
ATOM 572 C CA . PRO A 1 80 ? -12.724 1.576 -5.872 1.00 97.56 80 PRO A CA 1
ATOM 573 C C . PRO A 1 80 ? -11.637 2.258 -5.027 1.00 97.56 80 PRO A C 1
ATOM 575 O O . PRO A 1 80 ? -10.531 2.482 -5.518 1.00 97.56 80 PRO A O 1
ATOM 578 N N . ARG A 1 81 ? -11.920 2.555 -3.749 1.00 96.50 81 ARG A N 1
ATOM 579 C CA . ARG A 1 81 ? -10.955 3.192 -2.839 1.00 96.50 81 ARG A CA 1
ATOM 580 C C . ARG A 1 81 ? -9.713 2.325 -2.618 1.00 96.50 81 ARG A C 1
ATOM 582 O O . ARG A 1 81 ? -8.603 2.846 -2.667 1.00 96.50 81 ARG A O 1
ATOM 589 N N . GLU A 1 82 ? -9.877 1.018 -2.421 1.00 97.62 82 GLU A N 1
ATOM 590 C CA . GLU A 1 82 ? -8.756 0.115 -2.162 1.00 97.62 82 GLU A CA 1
ATOM 591 C C . GLU A 1 82 ? -7.948 -0.101 -3.436 1.00 97.62 82 GLU A C 1
ATOM 593 O O . GLU A 1 82 ? -6.717 -0.132 -3.388 1.00 97.62 82 GLU A O 1
ATOM 598 N N . VAL A 1 83 ? -8.633 -0.138 -4.587 1.00 98.31 83 VAL A N 1
ATOM 599 C CA . VAL A 1 83 ? -7.981 -0.149 -5.900 1.00 98.31 83 VAL A CA 1
ATOM 600 C C . VAL A 1 83 ? -7.097 1.084 -6.079 1.00 98.31 83 VAL A C 1
ATOM 602 O O . VAL A 1 83 ? -5.935 0.950 -6.455 1.00 98.31 83 VAL A O 1
ATOM 605 N N . TYR A 1 84 ? -7.600 2.275 -5.749 1.00 98.19 84 TYR A N 1
ATOM 606 C CA . TYR A 1 84 ? -6.840 3.522 -5.849 1.00 98.19 84 TYR A CA 1
ATOM 607 C C . TYR A 1 84 ? -5.601 3.542 -4.951 1.00 98.19 84 TYR A C 1
ATOM 609 O O . TYR A 1 84 ? -4.508 3.876 -5.409 1.00 98.19 84 TYR A O 1
ATOM 617 N N . PHE A 1 85 ? -5.726 3.155 -3.678 1.00 96.56 85 PHE A N 1
ATOM 618 C CA . PHE A 1 85 ? -4.574 3.159 -2.771 1.00 96.56 85 PHE A CA 1
ATOM 619 C C . PHE A 1 85 ? -3.516 2.119 -3.154 1.00 96.56 85 PHE A C 1
ATOM 621 O O . PHE A 1 85 ? -2.323 2.396 -3.017 1.00 96.56 85 PHE A O 1
ATOM 628 N N . GLN A 1 86 ? -3.911 0.965 -3.696 1.00 98.00 86 GLN A N 1
ATOM 629 C CA . GLN A 1 86 ? -2.944 0.017 -4.256 1.00 98.00 86 GLN A CA 1
ATOM 630 C C . GLN A 1 86 ? -2.336 0.497 -5.577 1.00 98.00 86 GLN A C 1
ATOM 632 O O . GLN A 1 86 ? -1.156 0.237 -5.818 1.00 98.00 86 GLN A O 1
ATOM 637 N N . ALA A 1 87 ? -3.080 1.249 -6.396 1.00 98.50 87 ALA A N 1
ATOM 638 C CA . ALA A 1 87 ? -2.527 1.923 -7.569 1.00 98.50 87 ALA A CA 1
ATOM 639 C C . ALA A 1 87 ? -1.466 2.963 -7.164 1.00 98.50 87 ALA A C 1
ATOM 641 O O . ALA A 1 87 ? -0.432 3.064 -7.819 1.00 98.50 87 ALA A O 1
ATOM 642 N N . LEU A 1 88 ? -1.649 3.681 -6.0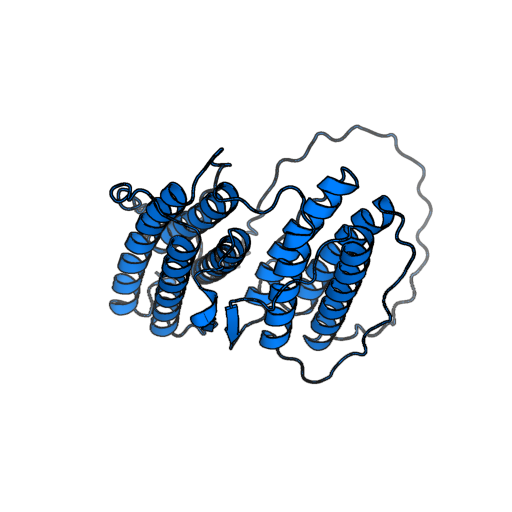48 1.00 97.75 88 LEU A N 1
ATOM 643 C CA . LEU A 1 88 ? -0.609 4.574 -5.516 1.00 97.75 88 LEU A CA 1
ATOM 644 C C . LEU A 1 88 ? 0.638 3.803 -5.063 1.00 97.75 88 LEU A C 1
ATOM 646 O O . LEU A 1 88 ? 1.758 4.259 -5.293 1.00 97.75 88 LEU A O 1
ATOM 650 N N . THR A 1 89 ? 0.475 2.627 -4.449 1.00 97.12 89 THR A N 1
ATOM 651 C CA . THR A 1 89 ? 1.611 1.738 -4.147 1.00 97.12 89 THR A CA 1
ATOM 652 C C . THR A 1 89 ? 2.351 1.328 -5.427 1.00 97.12 89 THR A C 1
ATOM 654 O O . THR A 1 89 ? 3.582 1.403 -5.459 1.00 97.12 89 THR A O 1
ATOM 657 N N . LEU A 1 90 ? 1.619 0.999 -6.496 1.00 98.31 90 LEU A N 1
ATOM 658 C CA . LEU A 1 90 ? 2.184 0.677 -7.811 1.00 98.31 90 LEU A CA 1
ATOM 659 C C . LEU A 1 90 ? 2.939 1.851 -8.419 1.00 98.31 90 LEU A C 1
ATOM 661 O O . LEU A 1 90 ? 4.079 1.683 -8.847 1.00 98.31 90 LEU A O 1
ATOM 665 N N . PHE A 1 91 ? 2.355 3.046 -8.376 1.00 98.44 91 PHE A N 1
ATOM 666 C CA . PHE A 1 91 ? 3.023 4.270 -8.795 1.00 98.44 91 PHE A CA 1
ATOM 667 C C . PHE A 1 91 ? 4.344 4.480 -8.041 1.00 98.44 91 PHE A C 1
ATOM 669 O O . PHE A 1 91 ? 5.368 4.701 -8.675 1.00 98.44 91 PHE A O 1
ATOM 676 N N . ARG A 1 92 ? 4.368 4.352 -6.706 1.00 97.06 92 ARG A N 1
ATOM 677 C CA . ARG A 1 92 ? 5.601 4.528 -5.909 1.00 97.06 92 ARG A CA 1
ATOM 678 C C . ARG A 1 92 ? 6.683 3.515 -6.280 1.00 97.06 92 ARG A C 1
ATOM 680 O O . ARG A 1 92 ? 7.862 3.864 -6.325 1.00 97.06 92 ARG A O 1
ATOM 687 N N . LYS A 1 93 ? 6.296 2.259 -6.526 1.00 97.69 93 LYS A N 1
ATOM 688 C CA . LYS A 1 93 ? 7.214 1.199 -6.967 1.00 97.69 93 LYS A CA 1
ATOM 689 C C . LYS A 1 93 ? 7.768 1.496 -8.363 1.00 97.69 93 LYS A C 1
ATOM 691 O O . LYS A 1 93 ? 8.978 1.415 -8.561 1.00 97.69 93 LYS A O 1
ATOM 696 N N . ALA A 1 94 ? 6.908 1.903 -9.294 1.00 98.25 94 ALA A N 1
ATOM 697 C CA . ALA A 1 94 ? 7.298 2.270 -10.650 1.00 98.25 94 ALA A CA 1
ATOM 698 C C . ALA A 1 94 ? 8.177 3.534 -10.684 1.00 98.25 94 ALA A C 1
ATOM 700 O O . ALA A 1 94 ? 9.176 3.562 -11.396 1.00 98.25 94 ALA A O 1
ATOM 701 N N . ASP A 1 95 ? 7.867 4.554 -9.878 1.00 98.25 95 ASP A N 1
ATOM 702 C CA . ASP A 1 95 ? 8.684 5.766 -9.746 1.00 98.25 95 ASP A CA 1
ATOM 703 C C . ASP A 1 95 ? 10.069 5.454 -9.171 1.00 98.25 95 ASP A C 1
ATOM 705 O O . ASP A 1 95 ? 11.071 5.969 -9.660 1.00 98.25 95 ASP A O 1
ATOM 709 N N . ARG A 1 96 ? 10.155 4.548 -8.190 1.00 97.38 96 ARG A N 1
ATOM 710 C CA . ARG A 1 96 ? 11.445 4.077 -7.674 1.00 97.38 96 ARG A CA 1
ATOM 711 C C . ARG A 1 96 ? 12.258 3.352 -8.746 1.00 97.38 96 ARG A C 1
ATOM 713 O O . ARG A 1 96 ? 13.446 3.634 -8.868 1.00 97.38 96 ARG A O 1
ATOM 720 N N . LEU A 1 97 ? 11.632 2.479 -9.537 1.00 97.88 97 LEU A N 1
ATOM 721 C CA . LEU A 1 97 ? 12.306 1.804 -10.650 1.00 97.88 97 LEU A CA 1
ATOM 722 C C . LEU A 1 97 ? 12.807 2.816 -11.691 1.00 97.88 97 LEU A C 1
ATOM 724 O O . LEU A 1 97 ? 13.945 2.719 -12.151 1.00 97.88 97 LEU A O 1
ATOM 728 N N . ALA A 1 98 ? 11.986 3.815 -12.025 1.00 98.12 98 ALA A N 1
ATOM 729 C CA . ALA A 1 98 ? 12.366 4.909 -12.914 1.00 98.12 98 ALA A CA 1
ATOM 730 C C . ALA A 1 98 ? 13.544 5.715 -12.355 1.00 98.12 98 ALA A C 1
ATOM 732 O O . ALA A 1 98 ? 14.466 6.040 -13.095 1.00 98.12 98 ALA A O 1
ATOM 733 N N . PHE A 1 99 ? 13.567 5.988 -11.052 1.00 97.81 99 PHE A N 1
ATOM 734 C CA . PHE A 1 99 ? 14.687 6.666 -10.409 1.00 97.81 99 PHE A CA 1
ATOM 735 C C . PHE A 1 99 ? 15.975 5.834 -10.441 1.00 97.81 99 PHE A C 1
ATOM 737 O O . PHE A 1 99 ? 17.033 6.375 -10.748 1.00 97.81 99 PHE A O 1
ATOM 744 N N . GLU A 1 100 ? 15.900 4.533 -10.153 1.00 97.88 100 GLU A N 1
ATOM 745 C CA . GLU A 1 100 ? 17.067 3.637 -10.155 1.00 97.88 100 GLU A CA 1
ATOM 746 C C . GLU A 1 100 ? 17.697 3.507 -11.552 1.00 97.88 100 GLU A C 1
ATOM 748 O O . GLU A 1 100 ? 18.918 3.451 -11.663 1.00 97.88 100 GLU A O 1
ATOM 753 N N . ASN A 1 101 ? 16.886 3.540 -12.617 1.00 97.94 101 ASN A N 1
ATOM 754 C CA . ASN A 1 101 ? 17.366 3.361 -13.992 1.00 97.94 101 ASN A CA 1
ATOM 755 C C . ASN A 1 101 ? 17.623 4.673 -14.747 1.00 97.94 101 ASN A C 1
ATOM 757 O O . ASN A 1 101 ? 18.515 4.727 -15.588 1.00 97.94 101 ASN A O 1
ATOM 761 N N . ALA A 1 102 ? 16.828 5.716 -14.503 1.00 97.56 102 ALA A N 1
ATOM 762 C CA . ALA A 1 102 ? 16.846 6.973 -15.259 1.00 97.56 102 ALA A CA 1
ATOM 763 C C . ALA A 1 102 ? 17.189 8.207 -14.404 1.00 97.56 102 ALA A C 1
ATOM 765 O O . ALA A 1 102 ? 17.319 9.304 -14.943 1.00 97.56 102 ALA A O 1
ATOM 766 N N . GLY A 1 103 ? 17.316 8.065 -13.078 1.00 97.25 103 GLY A N 1
ATOM 767 C CA . GLY A 1 103 ? 17.620 9.172 -12.162 1.00 97.25 103 GLY A CA 1
ATOM 768 C C . GLY A 1 103 ? 16.480 10.177 -11.956 1.00 97.25 103 GLY A C 1
ATOM 769 O O . GLY A 1 103 ? 16.690 11.213 -11.330 1.00 97.25 103 GLY A O 1
ATOM 770 N N . ASP A 1 104 ? 15.280 9.886 -12.462 1.00 93.19 104 ASP A N 1
ATOM 771 C CA . ASP A 1 104 ? 14.131 10.793 -12.452 1.00 93.19 104 ASP A CA 1
ATOM 772 C C . ASP A 1 104 ? 13.116 10.439 -11.351 1.00 93.19 104 ASP A C 1
ATOM 774 O O . ASP A 1 104 ? 12.879 9.266 -11.062 1.00 93.19 104 ASP A O 1
ATOM 778 N N . ARG A 1 105 ? 12.473 11.454 -10.766 1.00 95.81 105 ARG A N 1
ATOM 779 C CA . ARG A 1 105 ? 11.358 11.311 -9.817 1.00 95.81 105 ARG A CA 1
ATOM 780 C C . ARG A 1 105 ? 10.267 12.295 -10.155 1.00 95.81 105 ARG A C 1
ATOM 782 O O . ARG A 1 105 ? 10.544 13.463 -10.419 1.00 95.81 105 ARG A O 1
ATOM 789 N N . VAL A 1 106 ? 9.026 11.854 -10.013 1.00 97.38 106 VAL A N 1
ATOM 790 C CA . VAL A 1 106 ? 7.881 12.757 -10.126 1.00 97.38 106 VAL A CA 1
ATOM 791 C C . VAL A 1 106 ? 7.049 12.754 -8.856 1.00 97.38 106 VAL A C 1
ATOM 793 O O . VAL A 1 106 ? 7.091 11.834 -8.040 1.00 97.38 106 VAL A O 1
ATOM 796 N N . THR A 1 107 ? 6.304 13.838 -8.668 1.00 96.88 107 THR A N 1
ATOM 797 C CA . THR A 1 107 ? 5.398 13.976 -7.533 1.00 96.88 107 THR A CA 1
ATOM 798 C C . THR A 1 107 ? 4.288 12.937 -7.625 1.00 96.88 107 THR A C 1
ATOM 800 O O . THR A 1 107 ? 3.702 12.729 -8.686 1.00 96.88 107 THR A O 1
ATOM 803 N N . GLU A 1 108 ? 3.985 12.308 -6.494 1.00 96.56 108 GLU A N 1
ATOM 804 C CA . GLU A 1 108 ? 2.882 11.360 -6.384 1.00 96.56 108 GLU A CA 1
ATOM 805 C C . GLU A 1 108 ? 1.531 12.017 -6.719 1.00 96.56 108 GLU A C 1
ATOM 807 O O . GLU A 1 108 ? 1.294 13.154 -6.290 1.00 96.56 108 GLU A O 1
ATOM 812 N N . PRO A 1 109 ? 0.628 11.322 -7.443 1.00 96.44 109 PRO A N 1
ATOM 813 C CA . PRO A 1 109 ? -0.722 11.813 -7.683 1.00 96.44 109 PRO A CA 1
ATOM 814 C C . PRO A 1 109 ? -1.437 12.183 -6.379 1.00 96.44 109 PRO A C 1
ATOM 816 O O . PRO A 1 109 ? -1.460 11.419 -5.412 1.00 96.44 109 PRO A O 1
ATOM 819 N N . ALA A 1 110 ? -2.041 13.371 -6.352 1.00 94.44 110 ALA A N 1
ATOM 820 C CA . ALA A 1 110 ? -2.795 13.824 -5.193 1.00 94.44 110 ALA A CA 1
ATOM 821 C C . ALA A 1 110 ? -4.043 12.955 -4.989 1.00 94.44 110 ALA A C 1
ATOM 823 O O . ALA A 1 110 ? -4.743 12.627 -5.943 1.00 94.44 110 ALA A O 1
ATOM 824 N N . ILE A 1 111 ? -4.351 12.624 -3.734 1.00 92.56 111 ILE A N 1
ATOM 825 C CA . ILE A 1 111 ? -5.594 11.927 -3.388 1.00 92.56 111 ILE A CA 1
ATOM 826 C C . ILE A 1 111 ? -6.771 12.855 -3.732 1.00 92.56 111 ILE A C 1
ATOM 828 O O . ILE A 1 111 ? -6.797 13.989 -3.239 1.00 92.56 111 ILE A O 1
ATOM 832 N N . PRO A 1 112 ? -7.729 12.419 -4.568 1.00 93.62 112 PRO A N 1
ATOM 833 C CA . PRO A 1 112 ? -8.857 13.254 -4.950 1.00 93.62 112 PRO A CA 1
ATOM 834 C C . PRO A 1 112 ? -9.747 13.547 -3.739 1.00 93.62 112 PRO A C 1
ATOM 836 O O . PRO A 1 112 ? -9.860 12.755 -2.801 1.00 93.62 112 PRO A O 1
ATOM 839 N N . ALA A 1 113 ? -10.398 14.708 -3.767 1.00 89.38 113 ALA A N 1
ATOM 840 C CA . ALA A 1 113 ? -11.408 15.044 -2.779 1.00 89.38 113 ALA A CA 1
ATOM 841 C C . ALA A 1 113 ? -12.719 14.323 -3.123 1.00 89.38 113 ALA A C 1
ATOM 843 O O . ALA A 1 113 ? -13.249 14.498 -4.217 1.00 89.38 113 ALA A O 1
ATOM 844 N N . GLY A 1 114 ? -13.266 13.565 -2.172 1.00 91.25 114 GLY A N 1
ATOM 845 C CA . GLY A 1 114 ? -14.554 12.885 -2.326 1.00 91.25 114 GLY A CA 1
ATOM 846 C C . GLY A 1 114 ? -14.437 11.393 -2.658 1.00 91.25 114 GLY A C 1
ATOM 847 O O . GLY A 1 114 ? -13.401 10.782 -2.386 1.00 91.25 114 GLY A O 1
ATOM 848 N N . PRO A 1 115 ? -15.524 10.781 -3.165 1.00 94.00 115 PRO A N 1
ATOM 849 C CA . PRO A 1 115 ? -15.532 9.375 -3.546 1.00 94.00 115 PRO A CA 1
ATOM 850 C C . PRO A 1 115 ? -14.522 9.085 -4.657 1.00 94.00 115 PRO A C 1
ATOM 852 O O . PRO A 1 115 ? -14.367 9.862 -5.594 1.00 94.00 115 PRO A O 1
ATOM 855 N N . ILE A 1 116 ? -13.853 7.942 -4.548 1.00 96.31 116 ILE A N 1
ATOM 856 C CA . ILE A 1 116 ? -12.964 7.435 -5.590 1.00 96.31 116 ILE A CA 1
ATOM 857 C C . ILE A 1 116 ? -13.807 6.747 -6.665 1.00 96.31 116 ILE A C 1
ATOM 859 O O . ILE A 1 116 ? -14.548 5.813 -6.357 1.00 96.31 116 ILE A O 1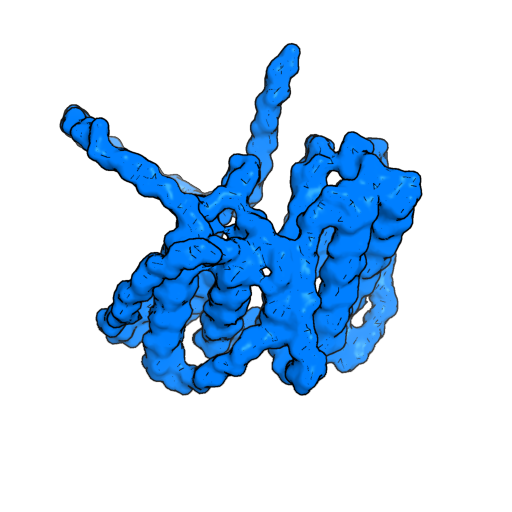
ATOM 863 N N . GLU A 1 117 ? -13.647 7.156 -7.918 1.00 96.94 117 GLU A N 1
ATOM 864 C CA . GLU A 1 117 ? -14.270 6.546 -9.094 1.00 96.94 117 GLU A CA 1
ATOM 865 C C . GLU A 1 117 ? -13.203 5.875 -9.988 1.00 96.94 117 GLU A C 1
ATOM 867 O O . GLU A 1 117 ? -12.000 6.131 -9.842 1.00 96.94 117 GLU A O 1
ATOM 872 N N . PRO A 1 118 ? -13.603 5.012 -10.944 1.00 98.00 118 PRO A N 1
ATOM 873 C CA . PRO A 1 118 ? -12.660 4.341 -11.841 1.00 98.00 118 PRO A CA 1
ATOM 874 C C . PRO A 1 118 ? -11.741 5.291 -12.619 1.00 98.00 118 PRO A C 1
ATOM 876 O O . PRO A 1 118 ? -10.588 4.947 -12.857 1.00 98.00 118 PRO A O 1
ATOM 879 N N . ALA A 1 119 ? -12.206 6.497 -12.964 1.00 97.38 119 ALA A N 1
ATOM 880 C CA . ALA A 1 119 ? -11.396 7.494 -13.663 1.00 97.38 119 ALA A CA 1
ATOM 881 C C . ALA A 1 119 ? -10.169 7.940 -12.848 1.00 97.38 119 ALA A C 1
ATOM 883 O O . ALA A 1 119 ? -9.077 8.059 -13.402 1.00 97.38 119 ALA A O 1
ATOM 884 N N . GLN A 1 120 ? -10.307 8.139 -11.529 1.00 98.12 120 GLN A N 1
ATOM 885 C CA . GLN A 1 120 ? -9.154 8.508 -10.699 1.00 98.12 120 GLN A CA 1
ATOM 886 C C . GLN A 1 120 ? -8.200 7.327 -10.505 1.00 98.12 120 GLN A C 1
ATOM 888 O O . GLN A 1 120 ? -6.992 7.534 -10.431 1.00 98.12 120 GLN A O 1
ATOM 893 N N . VAL A 1 121 ? -8.710 6.091 -10.464 1.00 98.38 121 VAL A N 1
ATOM 894 C CA . VAL A 1 121 ? -7.851 4.898 -10.451 1.00 98.38 121 VAL A CA 1
ATOM 895 C C . VAL A 1 121 ? -7.056 4.797 -11.755 1.00 98.38 121 VAL A C 1
ATOM 897 O O . VAL A 1 121 ? -5.840 4.618 -11.702 1.00 98.38 121 VAL A O 1
ATOM 900 N N . LEU A 1 122 ? -7.720 4.955 -12.907 1.00 98.31 122 LEU A N 1
ATOM 901 C CA . LEU A 1 122 ? -7.083 4.912 -14.224 1.00 98.31 122 LEU A CA 1
ATOM 902 C C . LEU A 1 122 ? -5.933 5.919 -14.311 1.00 98.31 122 LEU A C 1
ATOM 904 O O . LEU A 1 122 ? -4.824 5.529 -14.662 1.00 98.31 122 LEU A O 1
ATOM 908 N N . ALA A 1 123 ? -6.160 7.164 -13.884 1.00 97.81 123 ALA A N 1
ATOM 909 C CA . ALA A 1 123 ? -5.139 8.209 -13.901 1.00 97.81 123 ALA A CA 1
ATOM 910 C C . ALA A 1 123 ? -3.874 7.835 -13.099 1.00 97.81 123 ALA A C 1
ATOM 912 O O . ALA A 1 123 ? -2.756 8.135 -13.517 1.00 97.81 123 ALA A O 1
ATOM 913 N N . VAL A 1 124 ? -4.016 7.151 -11.955 1.00 98.50 124 VAL A N 1
ATOM 914 C CA . VAL A 1 124 ? -2.859 6.692 -11.163 1.00 98.50 124 VAL A CA 1
ATOM 915 C C . VAL A 1 124 ? -2.138 5.526 -11.843 1.00 98.50 124 VAL A C 1
ATOM 917 O O . VAL A 1 124 ? -0.907 5.489 -11.845 1.00 98.50 124 VAL A O 1
ATOM 920 N N . VAL A 1 125 ? -2.876 4.588 -12.444 1.00 98.62 125 VAL A N 1
ATOM 921 C CA . VAL A 1 125 ? -2.282 3.466 -13.191 1.00 98.62 125 VAL A CA 1
ATOM 922 C C . VAL A 1 125 ? -1.550 3.973 -14.441 1.00 98.62 125 VAL A C 1
ATOM 924 O O . VAL A 1 125 ? -0.442 3.524 -14.721 1.00 98.62 125 VAL A O 1
ATOM 927 N N . GLU A 1 126 ? -2.105 4.952 -15.154 1.00 98.31 126 GLU A N 1
ATOM 928 C CA . GLU A 1 126 ? -1.443 5.630 -16.275 1.00 98.31 126 GLU A CA 1
ATOM 929 C C . GLU A 1 126 ? -0.174 6.361 -15.835 1.00 98.31 126 GLU A C 1
ATOM 931 O O . GLU A 1 126 ? 0.862 6.232 -16.487 1.00 98.31 126 GLU A O 1
ATOM 936 N N . ALA A 1 127 ? -0.213 7.069 -14.702 1.00 98.38 127 ALA A N 1
ATOM 937 C CA . ALA A 1 127 ? 0.980 7.692 -14.139 1.00 98.38 127 ALA A CA 1
ATOM 938 C C . ALA A 1 127 ? 2.060 6.644 -13.819 1.00 98.38 127 ALA A C 1
ATOM 940 O O . ALA A 1 127 ? 3.232 6.862 -14.121 1.00 98.38 127 ALA A O 1
ATOM 941 N N . ALA A 1 128 ? 1.686 5.485 -13.263 1.00 98.56 128 ALA A N 1
ATOM 942 C CA . ALA A 1 128 ? 2.620 4.383 -13.029 1.00 98.56 128 ALA A CA 1
ATOM 943 C C . ALA A 1 128 ? 3.206 3.837 -14.345 1.00 98.56 128 ALA A C 1
ATOM 945 O O . ALA A 1 128 ? 4.419 3.645 -14.438 1.00 98.56 128 ALA A O 1
ATOM 946 N N . LEU A 1 129 ? 2.376 3.657 -15.379 1.00 98.50 129 LEU A N 1
ATOM 947 C CA . LEU A 1 129 ? 2.817 3.229 -16.709 1.00 98.50 129 LEU A CA 1
ATOM 948 C C . LEU A 1 129 ? 3.824 4.215 -17.320 1.00 98.50 129 LEU A C 1
ATOM 950 O O . LEU A 1 129 ? 4.842 3.794 -17.864 1.00 98.50 129 LEU A O 1
ATOM 954 N N . GLN A 1 130 ? 3.601 5.524 -17.173 1.00 98.19 130 GLN A N 1
ATOM 955 C CA . GLN A 1 130 ? 4.553 6.547 -17.619 1.00 98.19 130 GLN A CA 1
ATOM 956 C C . GLN A 1 130 ? 5.915 6.406 -16.923 1.00 98.19 130 GLN A C 1
ATOM 958 O O . GLN A 1 130 ? 6.950 6.546 -17.576 1.00 98.19 130 GLN A O 1
ATOM 963 N N . ARG A 1 131 ? 5.944 6.079 -15.620 1.00 98.44 131 ARG A N 1
ATOM 964 C CA . ARG A 1 131 ? 7.210 5.821 -14.903 1.00 98.44 131 ARG A CA 1
ATOM 965 C C . ARG A 1 131 ? 7.926 4.588 -15.442 1.00 98.44 131 ARG A C 1
ATOM 967 O O . ARG A 1 131 ? 9.136 4.639 -15.658 1.00 98.44 131 ARG A O 1
ATOM 974 N N . LEU A 1 132 ? 7.189 3.512 -15.718 1.00 98.50 132 LEU A N 1
ATOM 975 C CA . LEU A 1 132 ? 7.754 2.318 -16.354 1.00 98.50 132 LEU A CA 1
ATOM 976 C C . LEU A 1 132 ? 8.316 2.637 -17.744 1.00 98.50 132 LEU A C 1
ATOM 978 O O . LEU A 1 132 ? 9.417 2.200 -18.060 1.00 98.50 132 LEU A O 1
ATOM 982 N N . GLY A 1 133 ? 7.633 3.476 -18.527 1.00 98.19 133 GLY A N 1
ATOM 983 C CA . GLY A 1 133 ? 8.132 3.975 -19.810 1.00 98.19 133 GLY A CA 1
ATOM 984 C C . GLY A 1 133 ? 9.468 4.720 -19.692 1.00 98.19 133 GLY A C 1
ATOM 985 O O . GLY A 1 133 ? 10.361 4.509 -20.514 1.00 98.19 133 GLY A O 1
ATOM 986 N N . SER A 1 134 ? 9.655 5.534 -18.646 1.00 98.19 134 SER A N 1
ATOM 987 C CA . SER A 1 134 ? 10.944 6.188 -18.365 1.00 98.19 134 SER A CA 1
ATOM 988 C C . SER A 1 134 ? 12.058 5.182 -18.059 1.00 98.19 134 SER A C 1
ATOM 990 O O . SER A 1 134 ? 13.157 5.314 -18.599 1.00 98.19 134 SER A O 1
ATOM 992 N N . ALA A 1 135 ? 11.782 4.162 -17.237 1.00 98.12 135 ALA A N 1
ATOM 993 C CA . ALA A 1 135 ? 12.742 3.089 -16.963 1.00 98.12 135 ALA A CA 1
ATOM 994 C C . ALA A 1 135 ? 13.092 2.316 -18.247 1.00 98.12 135 ALA A C 1
ATOM 996 O O . ALA A 1 135 ? 14.267 2.160 -18.574 1.00 98.12 135 ALA A O 1
ATOM 997 N N . LYS A 1 136 ? 12.072 1.926 -19.022 1.00 98.25 136 LYS A N 1
ATOM 998 C CA . LYS A 1 136 ? 12.197 1.208 -20.297 1.00 98.25 136 LYS A CA 1
ATOM 999 C C . LYS A 1 136 ? 13.070 1.961 -21.303 1.00 98.25 136 LYS A C 1
ATOM 1001 O O . LYS A 1 136 ? 13.988 1.389 -21.885 1.00 98.25 136 LYS A O 1
ATOM 1006 N N . LYS A 1 137 ? 12.835 3.270 -21.451 1.00 98.19 137 LYS A N 1
ATOM 1007 C CA . LYS A 1 137 ? 13.638 4.149 -22.311 1.00 98.19 137 LYS A CA 1
ATOM 1008 C C . LYS A 1 137 ? 15.107 4.186 -21.885 1.00 98.19 137 LYS A C 1
ATOM 1010 O O . LYS A 1 137 ? 15.973 4.152 -22.752 1.00 98.19 137 LYS A O 1
ATOM 1015 N N . SER A 1 138 ? 15.390 4.253 -20.582 1.00 98.06 138 SER A N 1
ATOM 1016 C CA . SER A 1 138 ? 16.772 4.245 -20.070 1.00 98.06 138 SER A CA 1
ATOM 1017 C C . SER A 1 138 ? 17.498 2.924 -20.356 1.00 98.06 138 SER A C 1
ATOM 1019 O O . SER A 1 138 ? 18.699 2.909 -20.614 1.00 98.06 138 SER A O 1
ATOM 1021 N N . LEU A 1 139 ? 16.745 1.822 -20.380 1.00 98.00 139 LEU A N 1
ATOM 1022 C CA . LEU A 1 139 ? 17.230 0.483 -20.712 1.00 98.00 139 LEU A CA 1
ATOM 1023 C C . LEU A 1 139 ? 17.313 0.213 -22.227 1.00 98.00 139 LEU A C 1
ATOM 1025 O O . LEU A 1 139 ? 17.752 -0.856 -22.622 1.00 98.00 139 LEU A O 1
ATOM 1029 N N . ASN A 1 140 ? 16.937 1.170 -23.084 1.00 98.19 140 ASN A N 1
ATOM 1030 C CA . ASN A 1 140 ? 16.896 1.030 -24.548 1.00 98.19 140 ASN A CA 1
ATOM 1031 C C . ASN A 1 140 ? 15.972 -0.087 -25.074 1.00 98.19 140 ASN A C 1
ATOM 1033 O O . ASN A 1 140 ? 16.180 -0.587 -26.178 1.00 98.19 140 ASN A O 1
ATOM 1037 N N . VAL A 1 141 ? 14.920 -0.433 -24.333 1.00 98.25 141 VAL A N 1
ATOM 1038 C CA . VAL A 1 141 ? 13.904 -1.398 -24.781 1.00 98.25 141 VAL A CA 1
ATOM 1039 C C . VAL A 1 141 ? 12.909 -0.678 -25.695 1.00 98.25 141 VAL A C 1
ATOM 1041 O O . VAL A 1 141 ? 12.167 0.212 -25.261 1.00 98.25 141 VAL A O 1
ATOM 1044 N N . ALA A 1 142 ? 12.924 -1.022 -26.982 1.00 98.00 142 ALA A N 1
ATOM 1045 C CA . ALA A 1 142 ? 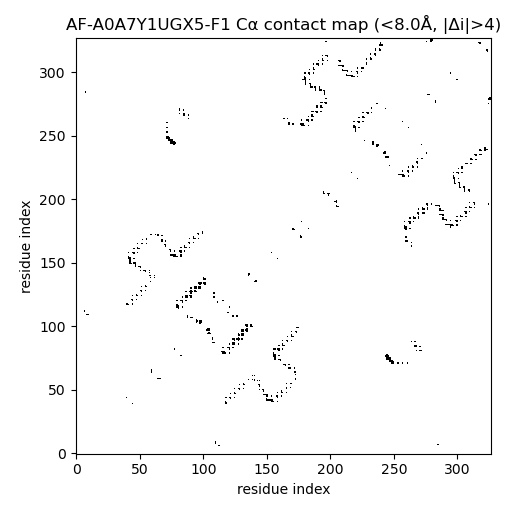12.111 -0.367 -28.010 1.00 98.00 142 ALA A CA 1
ATOM 1046 C C . ALA A 1 142 ? 10.737 -1.032 -28.185 1.00 98.00 142 ALA A C 1
ATOM 1048 O O . ALA A 1 142 ? 9.785 -0.396 -28.651 1.00 98.00 142 ALA A O 1
ATOM 1049 N N . GLU A 1 143 ? 10.641 -2.301 -27.795 1.00 98.19 143 GLU A N 1
ATOM 1050 C CA . GLU A 1 143 ? 9.460 -3.141 -27.869 1.00 98.19 143 GLU A CA 1
ATOM 1051 C C . GLU A 1 143 ? 8.276 -2.476 -27.166 1.00 98.19 143 GLU A C 1
ATOM 1053 O O . GLU A 1 143 ? 8.396 -1.890 -26.084 1.00 98.19 143 GLU A O 1
ATOM 1058 N N . GLN A 1 144 ? 7.109 -2.574 -27.795 1.00 97.75 144 GLN A N 1
ATOM 1059 C CA . GLN A 1 144 ? 5.840 -2.195 -27.194 1.00 97.75 144 GLN A CA 1
ATOM 1060 C C . GLN A 1 144 ? 5.002 -3.460 -27.030 1.00 97.75 144 GLN A C 1
ATOM 1062 O O . GLN A 1 144 ? 4.990 -4.293 -27.940 1.00 97.75 144 GLN A O 1
ATOM 1067 N N . PRO A 1 145 ? 4.321 -3.627 -25.893 1.00 97.25 145 PRO A N 1
ATOM 1068 C CA . PRO A 1 145 ? 3.376 -4.718 -25.732 1.00 97.25 145 PRO A CA 1
ATOM 1069 C C . PRO A 1 145 ? 2.161 -4.520 -26.648 1.00 97.25 145 PRO A C 1
ATOM 1071 O O . PRO A 1 145 ? 1.756 -3.393 -26.946 1.00 97.25 145 PRO A O 1
ATOM 1074 N N . ASP A 1 146 ? 1.549 -5.627 -27.062 1.00 96.06 146 ASP A N 1
ATOM 1075 C CA . ASP A 1 146 ? 0.287 -5.584 -27.793 1.00 96.06 146 ASP A CA 1
ATOM 1076 C C . ASP A 1 146 ? -0.826 -4.988 -26.920 1.00 96.06 146 ASP A C 1
ATOM 1078 O O . ASP A 1 146 ? -0.923 -5.247 -25.714 1.00 96.06 146 ASP A O 1
ATOM 1082 N N . ALA A 1 147 ? -1.708 -4.203 -27.542 1.00 92.69 147 ALA A N 1
ATOM 1083 C CA . ALA A 1 147 ? -2.868 -3.657 -26.855 1.00 92.69 147 ALA A CA 1
ATOM 1084 C C . ALA A 1 147 ? -3.780 -4.795 -26.370 1.00 92.69 147 ALA A C 1
ATOM 1086 O O . ALA A 1 147 ? -4.288 -5.590 -27.161 1.00 92.69 147 ALA A O 1
ATOM 1087 N N . SER A 1 148 ? -4.017 -4.853 -25.059 1.00 94.06 148 SER A N 1
ATOM 1088 C CA . SER A 1 148 ? -4.992 -5.783 -24.485 1.00 94.06 148 SER A CA 1
ATOM 1089 C C . SER A 1 148 ? -6.411 -5.322 -24.841 1.00 94.06 148 SER A C 1
ATOM 1091 O O . SER A 1 148 ? -6.680 -4.124 -24.750 1.00 94.06 148 SER A O 1
ATOM 1093 N N . PRO A 1 149 ? -7.335 -6.206 -25.250 1.00 96.31 149 PRO A N 1
ATOM 1094 C CA . PRO A 1 149 ? -8.728 -5.824 -25.476 1.00 96.31 149 PRO A CA 1
ATOM 1095 C C . PRO A 1 149 ? -9.422 -5.450 -24.156 1.00 96.31 149 PRO A C 1
ATOM 1097 O O . PRO A 1 149 ? -9.045 -5.927 -23.087 1.00 96.31 149 PRO A O 1
ATOM 1100 N N . ILE A 1 150 ? -10.462 -4.613 -24.223 1.00 97.25 150 ILE A N 1
ATOM 1101 C CA . ILE A 1 150 ? -11.304 -4.312 -23.056 1.00 97.25 150 ILE A CA 1
ATOM 1102 C C . ILE A 1 150 ? -12.190 -5.526 -22.763 1.00 97.25 150 ILE A C 1
ATOM 1104 O O . ILE A 1 150 ? -13.032 -5.902 -23.578 1.00 97.25 150 ILE A O 1
ATOM 1108 N N . GLU A 1 151 ? -12.033 -6.109 -21.578 1.00 97.44 151 GLU A N 1
ATOM 1109 C CA . GLU A 1 151 ? -12.886 -7.197 -21.101 1.00 97.44 151 GLU A CA 1
ATOM 1110 C C . GLU A 1 151 ? -14.135 -6.628 -20.405 1.00 97.44 151 GLU A C 1
ATOM 1112 O O . GLU A 1 151 ? -14.005 -5.868 -19.441 1.00 97.44 151 GLU A O 1
ATOM 1117 N N . PRO A 1 152 ? -15.363 -6.938 -20.858 1.00 97.12 152 PRO A N 1
ATOM 1118 C CA . PRO A 1 152 ? -16.575 -6.440 -20.217 1.00 97.12 152 PRO A CA 1
ATOM 1119 C C . PRO A 1 152 ? -16.839 -7.147 -18.880 1.00 97.12 152 PRO A C 1
ATOM 1121 O O . PRO A 1 152 ? -16.496 -8.311 -18.696 1.00 97.12 152 PRO A O 1
ATOM 1124 N N . GLY A 1 153 ? -17.515 -6.455 -17.958 1.00 97.19 153 GLY A N 1
ATOM 1125 C CA . GLY A 1 153 ? -17.970 -7.052 -16.695 1.00 97.19 153 GLY A CA 1
ATOM 1126 C C . GLY A 1 153 ? -16.883 -7.220 -15.632 1.00 97.19 153 GLY A C 1
ATOM 1127 O O . GLY A 1 153 ? -17.068 -8.000 -14.704 1.00 97.19 153 GLY A O 1
ATOM 1128 N N . ILE A 1 154 ? -15.767 -6.497 -15.753 1.00 98.31 154 ILE A N 1
ATOM 1129 C CA . ILE A 1 154 ? -14.706 -6.533 -14.749 1.00 98.31 154 ILE A CA 1
ATOM 1130 C C . ILE A 1 154 ? -15.157 -5.841 -13.460 1.00 98.31 154 ILE A C 1
ATOM 1132 O O . ILE A 1 154 ? -15.671 -4.721 -13.478 1.00 98.31 154 ILE A O 1
ATOM 1136 N N . GLU A 1 155 ? -14.903 -6.491 -12.329 1.00 98.25 155 GLU A N 1
ATOM 1137 C CA . GLU A 1 155 ? -15.141 -5.956 -10.992 1.00 98.25 155 GLU A CA 1
ATOM 1138 C C . GLU A 1 155 ? -13.881 -5.305 -10.389 1.00 98.25 155 GLU A C 1
ATOM 1140 O O . GLU A 1 155 ? -12.755 -5.716 -10.694 1.00 98.25 155 GLU A O 1
ATOM 1145 N N . PRO A 1 156 ? -14.026 -4.356 -9.440 1.00 98.38 156 PRO A N 1
ATOM 1146 C CA . PRO A 1 156 ? -12.890 -3.766 -8.725 1.00 98.38 156 PRO A CA 1
ATOM 1147 C C . PRO A 1 156 ? -11.968 -4.804 -8.064 1.00 98.38 156 PRO A C 1
ATOM 1149 O O . PRO A 1 156 ? -10.753 -4.619 -8.042 1.00 98.38 156 PRO A O 1
ATOM 1152 N N . THR A 1 157 ? -12.513 -5.929 -7.590 1.00 98.38 157 THR A N 1
ATOM 1153 C CA . THR A 1 157 ? -11.735 -7.056 -7.047 1.00 98.38 157 THR A CA 1
ATOM 1154 C C . THR A 1 157 ? -10.715 -7.601 -8.052 1.00 98.38 157 THR A C 1
ATOM 1156 O O . THR A 1 157 ? -9.574 -7.890 -7.688 1.00 98.38 157 THR A O 1
ATOM 1159 N N . GLN A 1 158 ? -11.092 -7.739 -9.324 1.00 98.50 158 GLN A N 1
ATOM 1160 C CA . GLN A 1 158 ? -10.189 -8.235 -10.367 1.00 98.50 158 GLN A CA 1
ATOM 1161 C C . GLN A 1 158 ? -9.115 -7.197 -10.703 1.00 98.50 158 GLN A C 1
ATOM 1163 O O . GLN A 1 158 ? -7.944 -7.556 -10.832 1.00 98.50 158 GLN A O 1
ATOM 1168 N N . VAL A 1 159 ? -9.490 -5.912 -10.754 1.00 98.56 159 VAL A N 1
ATOM 1169 C CA . VAL A 1 159 ? -8.535 -4.804 -10.917 1.00 98.56 159 VAL A CA 1
ATOM 1170 C C . VAL A 1 159 ? -7.506 -4.809 -9.788 1.00 98.56 159 VAL A C 1
ATOM 1172 O O . VAL A 1 159 ? -6.305 -4.781 -10.055 1.00 98.56 159 VAL A O 1
ATOM 1175 N N . LEU A 1 160 ? -7.952 -4.916 -8.533 1.00 98.50 160 LEU A N 1
ATOM 1176 C CA . LEU A 1 160 ? -7.060 -4.902 -7.377 1.00 98.50 160 LEU A CA 1
ATOM 1177 C C . LEU A 1 160 ? -6.091 -6.085 -7.373 1.00 98.50 160 LEU A C 1
ATOM 1179 O O . LEU A 1 160 ? -4.898 -5.890 -7.156 1.00 98.50 160 LEU A O 1
ATOM 1183 N N . ASN A 1 161 ? -6.571 -7.294 -7.670 1.00 98.19 161 ASN A N 1
ATOM 1184 C CA . ASN A 1 161 ? -5.703 -8.468 -7.789 1.00 98.19 161 ASN A CA 1
ATOM 1185 C C . ASN A 1 161 ? -4.657 -8.297 -8.910 1.00 98.19 161 ASN A C 1
ATOM 1187 O O . ASN A 1 161 ? -3.499 -8.674 -8.728 1.00 98.19 161 ASN A O 1
ATOM 1191 N N . GLY A 1 162 ? -5.032 -7.683 -10.040 1.00 98.25 162 GLY A N 1
ATOM 1192 C CA . GLY A 1 162 ? -4.093 -7.340 -11.112 1.00 98.25 162 GLY A CA 1
ATOM 1193 C C . GLY A 1 162 ? -3.015 -6.346 -10.663 1.00 98.25 162 GLY A C 1
ATOM 1194 O O . GLY A 1 162 ? -1.835 -6.552 -10.943 1.00 98.25 162 GLY A O 1
ATOM 1195 N N . ILE A 1 163 ? -3.399 -5.311 -9.908 1.00 98.50 163 ILE A N 1
ATOM 1196 C CA . ILE A 1 163 ? -2.466 -4.321 -9.348 1.00 98.50 163 ILE A CA 1
ATOM 1197 C C . ILE A 1 163 ? -1.531 -4.960 -8.318 1.00 98.50 163 ILE A C 1
ATOM 1199 O O . ILE A 1 163 ? -0.336 -4.683 -8.335 1.00 98.50 163 ILE A O 1
ATOM 1203 N N . VAL A 1 164 ? -2.033 -5.834 -7.440 1.00 97.19 164 VAL A N 1
ATOM 1204 C CA . VAL A 1 164 ? -1.204 -6.560 -6.461 1.00 97.19 164 VAL A CA 1
ATOM 1205 C C . VAL A 1 164 ? -0.175 -7.452 -7.166 1.00 97.19 164 VAL A C 1
ATOM 1207 O O . VAL A 1 164 ? 0.987 -7.483 -6.760 1.00 97.19 164 VAL A O 1
ATOM 1210 N N . ALA A 1 165 ? -0.555 -8.119 -8.260 1.00 97.25 165 ALA A N 1
ATOM 1211 C CA . ALA A 1 165 ? 0.392 -8.866 -9.087 1.00 97.25 165 ALA A CA 1
ATOM 1212 C C . ALA A 1 165 ? 1.469 -7.955 -9.696 1.00 97.25 165 ALA A C 1
ATOM 1214 O O . ALA A 1 165 ? 2.657 -8.221 -9.517 1.00 97.25 165 ALA A O 1
ATOM 1215 N N . ALA A 1 166 ? 1.070 -6.840 -10.317 1.00 98.12 166 ALA A N 1
ATOM 1216 C CA . ALA A 1 166 ? 2.002 -5.863 -10.879 1.00 98.12 166 ALA A CA 1
ATOM 1217 C C . ALA A 1 166 ? 2.947 -5.276 -9.812 1.00 98.12 166 ALA A C 1
ATOM 1219 O O . ALA A 1 166 ? 4.149 -5.158 -10.032 1.00 98.12 166 ALA A O 1
ATOM 1220 N N . ASN A 1 167 ? 2.431 -4.968 -8.619 1.00 97.56 167 ASN A N 1
ATOM 1221 C CA . ASN A 1 167 ? 3.206 -4.488 -7.472 1.00 97.56 167 ASN A CA 1
ATOM 1222 C C . ASN A 1 167 ? 4.329 -5.450 -7.084 1.00 97.56 167 ASN A C 1
ATOM 1224 O O . ASN A 1 167 ? 5.430 -5.011 -6.730 1.00 97.56 167 ASN A O 1
ATOM 1228 N N . ARG A 1 168 ? 4.057 -6.755 -7.113 1.00 95.81 168 ARG A N 1
ATOM 1229 C CA . ARG A 1 168 ? 5.065 -7.775 -6.834 1.00 95.81 168 ARG A CA 1
ATOM 1230 C C . ARG A 1 168 ? 6.085 -7.844 -7.968 1.00 95.81 168 ARG A C 1
ATOM 1232 O O . ARG A 1 168 ? 7.282 -7.778 -7.700 1.00 95.81 168 ARG A O 1
ATOM 1239 N N . GLU A 1 169 ? 5.620 -7.908 -9.215 1.00 97.56 169 GLU A N 1
ATOM 1240 C CA . GLU A 1 169 ? 6.471 -7.981 -10.410 1.00 97.56 169 GLU A CA 1
ATOM 1241 C C . GLU A 1 169 ? 7.449 -6.790 -10.483 1.00 97.56 169 GLU A C 1
ATOM 1243 O O . GLU A 1 169 ? 8.658 -7.007 -10.565 1.00 97.56 169 GLU A O 1
ATOM 1248 N N . VAL A 1 170 ? 6.970 -5.548 -10.314 1.00 98.19 170 VAL A N 1
ATOM 1249 C CA . VAL A 1 170 ? 7.820 -4.339 -10.287 1.00 98.19 170 VAL A CA 1
ATOM 1250 C C . VAL A 1 170 ? 8.847 -4.397 -9.156 1.00 98.19 170 VAL A C 1
ATOM 1252 O O . VAL A 1 170 ? 10.001 -4.030 -9.358 1.00 98.19 170 VAL A O 1
ATOM 1255 N N . ASN A 1 171 ? 8.474 -4.878 -7.966 1.00 96.75 171 ASN A N 1
ATOM 1256 C CA . ASN A 1 171 ? 9.417 -4.960 -6.849 1.00 96.75 171 ASN A CA 1
ATOM 1257 C C . ASN A 1 171 ? 10.608 -5.887 -7.145 1.00 96.75 171 ASN A C 1
ATOM 1259 O O . ASN A 1 171 ? 11.712 -5.607 -6.686 1.00 96.75 171 ASN A O 1
ATOM 1263 N N . HIS A 1 172 ? 10.415 -6.965 -7.908 1.00 96.69 172 HIS A N 1
ATOM 1264 C CA . HIS A 1 172 ? 11.517 -7.852 -8.300 1.00 96.69 172 HIS A CA 1
ATOM 1265 C C . HIS A 1 172 ? 12.464 -7.232 -9.337 1.00 96.69 172 HIS A C 1
ATOM 1267 O O . HIS A 1 172 ? 13.581 -7.727 -9.506 1.00 96.69 172 HIS A O 1
A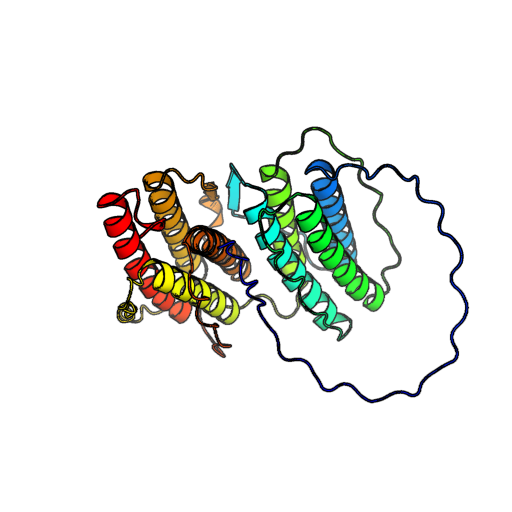TOM 1273 N N . LEU A 1 173 ? 12.050 -6.150 -10.001 1.00 97.88 173 LEU A N 1
ATOM 1274 C CA . LEU A 1 173 ? 12.910 -5.383 -10.900 1.00 97.88 173 LEU A CA 1
ATOM 1275 C C . LEU A 1 173 ? 13.797 -4.379 -10.159 1.00 97.88 173 LEU A C 1
ATOM 1277 O O . LEU A 1 173 ? 14.836 -4.006 -10.691 1.00 97.88 173 LEU A O 1
ATOM 1281 N N . LEU A 1 174 ? 13.425 -3.972 -8.942 1.00 97.81 174 LEU A N 1
ATOM 1282 C CA . LEU A 1 174 ? 14.198 -3.019 -8.145 1.00 97.81 174 LEU A CA 1
ATOM 1283 C C . LEU A 1 174 ? 15.534 -3.616 -7.692 1.00 97.81 174 LEU A C 1
ATOM 1285 O O . LEU A 1 174 ? 15.589 -4.751 -7.205 1.00 97.81 174 LEU A O 1
ATOM 1289 N N . ASP A 1 175 ? 16.596 -2.818 -7.769 1.00 96.81 175 ASP A N 1
ATOM 1290 C CA . ASP A 1 175 ? 17.896 -3.175 -7.197 1.00 96.81 175 ASP A CA 1
ATOM 1291 C C . ASP A 1 175 ? 17.891 -2.957 -5.686 1.00 96.81 175 ASP A C 1
ATOM 1293 O O . ASP A 1 175 ? 18.397 -3.778 -4.915 1.00 96.81 175 ASP A O 1
ATOM 1297 N N . LEU A 1 176 ? 17.244 -1.877 -5.241 1.00 94.62 176 LEU A N 1
ATOM 1298 C CA . LEU A 1 176 ? 16.926 -1.677 -3.838 1.00 94.62 176 LEU A CA 1
ATOM 1299 C C . LEU A 1 176 ? 15.460 -2.040 -3.627 1.00 94.62 176 LEU A C 1
ATOM 1301 O O . LEU A 1 176 ? 14.563 -1.219 -3.792 1.00 94.62 176 LEU A O 1
ATOM 1305 N N . GLN A 1 177 ? 15.208 -3.275 -3.212 1.00 94.62 177 GLN A N 1
ATOM 1306 C CA . GLN A 1 177 ? 13.859 -3.709 -2.857 1.00 94.62 177 GLN A CA 1
ATOM 1307 C C . GLN A 1 177 ? 13.320 -2.957 -1.630 1.00 94.62 177 GLN A C 1
ATOM 1309 O O . GLN A 1 177 ? 14.062 -2.315 -0.873 1.00 94.62 177 GLN A O 1
ATOM 1314 N N . PHE A 1 178 ? 12.007 -3.051 -1.418 1.00 93.88 178 PHE A N 1
ATOM 1315 C CA . PHE A 1 178 ? 11.380 -2.527 -0.208 1.00 93.88 178 PHE A CA 1
ATOM 1316 C C . PHE A 1 178 ? 11.952 -3.221 1.029 1.00 93.88 178 PHE A C 1
ATOM 1318 O O . PHE A 1 178 ? 12.031 -4.444 1.106 1.00 93.88 178 PHE A O 1
ATOM 1325 N N . ALA A 1 179 ? 12.380 -2.423 2.000 1.00 95.25 179 ALA A N 1
ATOM 1326 C CA . ALA A 1 179 ? 13.090 -2.870 3.185 1.00 95.25 179 ALA A CA 1
ATOM 1327 C C . ALA A 1 179 ? 12.192 -2.778 4.432 1.00 95.25 179 ALA A C 1
ATOM 1329 O O . ALA A 1 179 ? 11.167 -2.092 4.429 1.00 95.25 179 ALA A O 1
ATOM 1330 N N . PRO A 1 180 ? 12.590 -3.382 5.569 1.00 97.69 180 PRO A N 1
ATOM 1331 C CA . PRO A 1 180 ? 11.848 -3.239 6.824 1.00 97.69 180 PRO A CA 1
ATOM 1332 C C . PRO A 1 180 ? 11.626 -1.782 7.265 1.00 97.69 180 PRO A C 1
ATOM 1334 O O . PRO A 1 180 ? 10.668 -1.505 7.980 1.00 97.69 180 PRO A O 1
ATOM 1337 N N . ALA A 1 181 ? 12.478 -0.841 6.841 1.00 97.31 181 ALA A N 1
ATOM 1338 C CA . ALA A 1 181 ? 12.284 0.589 7.087 1.00 97.31 181 ALA A CA 1
ATOM 1339 C C . ALA A 1 181 ? 11.019 1.137 6.402 1.00 97.31 181 ALA A C 1
ATOM 1341 O O . ALA A 1 181 ? 10.261 1.873 7.035 1.00 97.31 181 ALA A O 1
ATOM 1342 N N . ASP A 1 182 ? 10.748 0.718 5.164 1.00 96.88 182 ASP A N 1
ATOM 1343 C CA . ASP A 1 182 ? 9.559 1.123 4.411 1.00 96.88 182 ASP A CA 1
ATOM 1344 C C . ASP A 1 182 ? 8.287 0.574 5.074 1.00 96.88 182 ASP A C 1
ATOM 1346 O O . ASP A 1 182 ? 7.307 1.294 5.276 1.00 96.88 182 ASP A O 1
ATOM 1350 N N . VAL A 1 183 ? 8.329 -0.691 5.509 1.00 97.88 183 VAL A N 1
ATOM 1351 C CA . VAL A 1 183 ? 7.228 -1.316 6.258 1.00 97.88 183 VAL A CA 1
ATOM 1352 C C . VAL A 1 183 ? 7.011 -0.608 7.598 1.00 97.88 183 VAL A C 1
ATOM 1354 O O . VAL A 1 183 ? 5.880 -0.283 7.952 1.00 97.88 183 VAL A O 1
ATOM 1357 N N . TYR A 1 184 ? 8.081 -0.309 8.342 1.00 98.31 184 TYR A N 1
ATOM 1358 C CA . TYR A 1 184 ? 7.996 0.430 9.606 1.00 98.31 184 TYR A CA 1
ATOM 1359 C C . TYR A 1 184 ? 7.319 1.794 9.421 1.00 98.31 184 TYR A C 1
ATOM 1361 O O . TYR A 1 184 ? 6.526 2.226 10.268 1.00 98.31 184 TYR A O 1
ATOM 1369 N N . GLN A 1 185 ? 7.638 2.484 8.323 1.00 97.25 185 GLN A N 1
ATOM 1370 C CA . GLN A 1 185 ? 7.020 3.755 7.975 1.00 97.25 185 GLN A CA 1
ATOM 1371 C C . GLN A 1 185 ? 5.519 3.581 7.711 1.00 97.25 185 GLN A C 1
ATOM 1373 O O . GLN A 1 185 ? 4.736 4.315 8.314 1.00 97.25 185 GLN A O 1
ATOM 1378 N N . GLN A 1 186 ? 5.106 2.582 6.922 1.00 97.50 186 GLN A N 1
ATOM 1379 C CA . GLN A 1 186 ? 3.682 2.290 6.683 1.00 97.50 186 GLN A CA 1
ATOM 1380 C C . GLN A 1 186 ? 2.934 1.953 7.979 1.00 97.50 186 GLN A C 1
ATOM 1382 O O . GLN A 1 186 ? 1.906 2.556 8.281 1.00 97.50 186 GLN A O 1
ATOM 1387 N N . VAL A 1 187 ? 3.491 1.083 8.826 1.00 98.25 187 VAL A N 1
ATOM 1388 C CA . VAL A 1 187 ? 2.886 0.758 10.131 1.00 98.25 187 VAL A CA 1
ATOM 1389 C C . VAL A 1 187 ? 2.789 2.001 11.024 1.00 98.25 187 VAL A C 1
ATOM 1391 O O . VAL A 1 187 ? 1.833 2.163 11.778 1.00 98.25 187 VAL A O 1
ATOM 1394 N N . SER A 1 188 ? 3.743 2.928 10.928 1.00 97.75 188 SER A N 1
ATOM 1395 C CA . SER A 1 188 ? 3.675 4.195 11.664 1.00 97.75 188 SER A CA 1
ATOM 1396 C C . SER A 1 188 ? 2.570 5.124 11.160 1.00 97.75 188 SER A C 1
ATOM 1398 O O . SER A 1 188 ? 1.968 5.818 11.978 1.00 97.75 188 SER A O 1
ATOM 1400 N N . VAL A 1 189 ? 2.276 5.121 9.856 1.00 96.81 189 VAL A N 1
ATOM 1401 C CA . VAL A 1 189 ? 1.101 5.812 9.302 1.00 96.81 189 VAL A CA 1
ATOM 1402 C C . VAL A 1 189 ? -0.182 5.166 9.830 1.00 96.81 189 VAL A C 1
ATOM 1404 O O . VAL A 1 189 ? -1.047 5.878 10.333 1.00 96.81 189 VAL A O 1
ATOM 1407 N N . ALA A 1 190 ? -0.272 3.832 9.823 1.00 97.88 190 ALA A N 1
ATOM 1408 C CA . ALA A 1 190 ? -1.420 3.104 10.367 1.00 97.88 190 ALA A CA 1
ATOM 1409 C C . ALA A 1 190 ? -1.680 3.447 11.847 1.00 97.88 190 ALA A C 1
ATOM 1411 O O . ALA A 1 190 ? -2.803 3.782 12.214 1.00 97.88 190 ALA A O 1
ATOM 1412 N N . ILE A 1 191 ? -0.635 3.467 12.683 1.00 97.62 191 ILE A N 1
ATOM 1413 C CA . ILE A 1 191 ? -0.713 3.890 14.097 1.00 97.62 191 ILE A CA 1
ATOM 1414 C C . ILE A 1 191 ? -1.215 5.331 14.228 1.00 97.62 191 ILE A C 1
ATOM 1416 O O . ILE A 1 191 ? -1.996 5.643 15.126 1.00 97.62 191 ILE A O 1
ATOM 1420 N N . ALA A 1 192 ? -0.767 6.232 13.349 1.00 96.25 192 ALA A N 1
ATOM 1421 C CA . ALA A 1 192 ? -1.222 7.615 13.363 1.00 96.25 192 ALA A CA 1
ATOM 1422 C C . ALA A 1 192 ? -2.713 7.725 13.001 1.00 96.25 192 ALA A C 1
ATOM 1424 O O . ALA A 1 192 ? -3.424 8.487 13.655 1.00 96.25 192 ALA A O 1
ATOM 1425 N N . CYS A 1 193 ? -3.197 6.950 12.026 1.00 96.69 193 CYS A N 1
ATOM 1426 C CA . CYS A 1 193 ? -4.623 6.865 11.696 1.00 96.69 193 CYS A CA 1
ATOM 1427 C C . CYS A 1 193 ? -5.437 6.275 12.858 1.00 96.69 193 CYS A C 1
ATOM 1429 O O . CYS A 1 193 ? -6.424 6.872 13.284 1.00 96.69 193 CYS A O 1
ATOM 1431 N N . ALA A 1 194 ? -4.992 5.154 13.434 1.00 97.38 194 ALA A N 1
ATOM 1432 C CA . ALA A 1 194 ? -5.658 4.511 14.566 1.00 97.38 194 ALA A CA 1
ATOM 1433 C C . ALA A 1 194 ? -5.712 5.423 15.805 1.00 97.38 194 ALA A C 1
ATOM 1435 O O . ALA A 1 194 ? -6.742 5.508 16.472 1.00 97.38 194 ALA A O 1
ATOM 1436 N N . ALA A 1 195 ? -4.648 6.185 16.080 1.00 96.06 195 ALA A N 1
ATOM 1437 C CA . ALA A 1 195 ? -4.652 7.192 17.141 1.00 96.06 195 ALA A CA 1
ATOM 1438 C C . ALA A 1 195 ? -5.744 8.250 16.916 1.00 96.06 195 ALA A C 1
ATOM 1440 O O . ALA A 1 195 ? -6.481 8.569 17.845 1.00 96.06 195 ALA A O 1
ATOM 1441 N N . ARG A 1 196 ? -5.898 8.748 15.681 1.00 95.50 196 ARG A N 1
ATOM 1442 C CA . ARG A 1 196 ? -6.956 9.713 15.342 1.00 95.50 196 ARG A CA 1
ATOM 1443 C C . ARG A 1 196 ? -8.360 9.139 15.469 1.00 95.50 196 ARG A C 1
ATOM 1445 O O . ARG A 1 196 ? -9.277 9.869 15.821 1.00 95.50 196 ARG A O 1
ATOM 1452 N N . LEU A 1 197 ? -8.543 7.850 15.214 1.00 95.81 197 LEU A N 1
ATOM 1453 C CA . LEU A 1 197 ? -9.817 7.165 15.442 1.00 95.81 197 LEU A CA 1
ATOM 1454 C C . LEU A 1 197 ? -10.147 7.030 16.944 1.00 95.81 197 LEU A C 1
ATOM 1456 O O . LEU A 1 197 ? -11.314 7.099 17.340 1.00 95.81 197 LEU A O 1
ATOM 1460 N N . LEU A 1 198 ? -9.121 6.893 17.790 1.00 95.56 198 LEU A N 1
ATOM 1461 C CA . LEU A 1 198 ? -9.257 6.837 19.250 1.00 95.56 198 LEU A CA 1
ATOM 1462 C C . LEU A 1 198 ? -9.416 8.216 19.911 1.00 95.56 198 LEU A C 1
ATOM 1464 O O . LEU A 1 198 ? -9.981 8.289 21.003 1.00 95.56 198 LEU A O 1
ATOM 1468 N N . ASP A 1 199 ? -8.944 9.295 19.278 1.00 94.38 199 ASP A N 1
ATOM 1469 C CA . ASP A 1 199 ? -9.095 10.663 19.788 1.00 94.38 199 ASP A CA 1
ATOM 1470 C C . ASP A 1 199 ? -10.580 10.975 20.064 1.00 94.38 199 ASP A C 1
ATOM 1472 O O . ASP A 1 199 ? -11.464 10.729 19.234 1.00 94.38 199 ASP A O 1
ATOM 1476 N N . SER A 1 200 ? -10.848 11.535 21.244 1.00 87.12 200 SER A N 1
ATOM 1477 C CA . SER A 1 200 ? -12.168 12.051 21.630 1.00 87.12 200 SER A CA 1
ATOM 1478 C C . SER A 1 200 ? -12.149 13.583 21.587 1.00 87.12 200 SER A C 1
ATOM 1480 O O . SER A 1 200 ? -11.071 14.172 21.733 1.00 87.12 200 SER A O 1
ATOM 1482 N N . PRO A 1 201 ? -13.298 14.263 21.422 1.00 85.69 201 PRO A N 1
ATOM 1483 C CA . PRO A 1 201 ? -13.348 15.722 21.467 1.00 85.69 201 PRO A CA 1
ATOM 1484 C C . PRO A 1 201 ? -12.653 16.274 22.724 1.00 85.69 201 PRO A C 1
ATOM 1486 O O . PRO A 1 201 ? -13.005 15.931 23.850 1.00 85.69 201 PRO A O 1
ATOM 1489 N N . GLY A 1 202 ? -11.612 17.090 22.530 1.00 83.12 202 GLY A N 1
ATOM 1490 C CA . GLY A 1 202 ? -10.829 17.691 23.619 1.00 83.12 202 GLY A CA 1
ATOM 1491 C C . GLY A 1 202 ? -9.813 16.773 24.317 1.00 83.12 202 GLY A C 1
ATOM 1492 O O . GLY A 1 202 ? -9.112 17.240 25.213 1.00 83.12 202 GLY A O 1
ATOM 1493 N N . LYS A 1 203 ? -9.676 15.501 23.915 1.00 89.56 203 LYS A N 1
ATOM 1494 C CA . LYS A 1 203 ? -8.717 14.558 24.512 1.00 89.56 203 LYS A CA 1
ATOM 1495 C C . LYS A 1 203 ? -7.967 13.765 23.446 1.00 89.56 203 LYS A C 1
ATOM 1497 O O . LYS A 1 203 ? -8.525 12.884 22.793 1.00 89.56 203 LYS A O 1
ATOM 1502 N N . LEU A 1 204 ? -6.671 14.053 23.330 1.00 88.31 204 LEU A N 1
ATOM 1503 C CA . LEU A 1 204 ? -5.762 13.273 22.497 1.00 88.31 204 LEU A CA 1
ATOM 1504 C C . LEU A 1 204 ? -5.500 11.913 23.146 1.00 88.31 204 LEU A C 1
ATOM 1506 O O . LEU A 1 204 ? -5.174 11.833 24.333 1.00 88.31 204 LEU A O 1
ATOM 1510 N N . SER A 1 205 ? -5.625 10.855 22.356 1.00 87.38 205 SER A N 1
ATOM 1511 C CA . SER A 1 205 ? -5.246 9.511 22.751 1.00 87.38 205 SER A CA 1
ATOM 1512 C C . SER A 1 205 ? -3.723 9.403 22.796 1.00 87.38 205 SER A C 1
ATOM 1514 O O . SER A 1 205 ? -3.017 9.753 21.844 1.00 87.38 205 SER A O 1
ATOM 1516 N N . THR A 1 206 ? -3.201 8.915 23.918 1.00 89.25 206 THR A N 1
ATOM 1517 C CA . THR A 1 206 ? -1.794 8.535 24.023 1.00 89.25 206 THR A CA 1
ATOM 1518 C C . THR A 1 206 ? -1.661 7.119 23.468 1.00 89.25 206 THR A C 1
ATOM 1520 O O . THR A 1 206 ? -2.337 6.222 23.976 1.00 89.25 206 THR A O 1
ATOM 1523 N N . PRO A 1 207 ? -0.816 6.882 22.447 1.00 88.50 207 PRO A N 1
ATOM 1524 C CA . PRO A 1 207 ? -0.554 5.528 21.979 1.00 88.50 207 PRO A CA 1
ATOM 1525 C C . PRO A 1 207 ? -0.103 4.632 23.140 1.00 88.50 207 PRO A C 1
ATOM 1527 O O . PRO A 1 207 ? 0.611 5.115 24.027 1.00 88.50 207 PRO A O 1
ATOM 1530 N N . PRO A 1 208 ? -0.477 3.342 23.144 1.00 92.62 208 PRO A N 1
ATOM 1531 C CA . PRO A 1 208 ? -0.001 2.419 24.161 1.00 92.62 208 PRO A CA 1
ATOM 1532 C C . PRO A 1 208 ? 1.530 2.370 24.145 1.00 92.62 208 PRO A C 1
ATOM 1534 O O . PRO A 1 208 ? 2.169 2.572 23.105 1.00 92.62 208 PRO A O 1
ATOM 1537 N N . ALA A 1 209 ? 2.124 2.103 25.310 1.00 94.56 209 ALA A N 1
ATOM 1538 C CA . ALA A 1 209 ? 3.559 1.884 25.392 1.00 94.56 209 ALA A CA 1
ATOM 1539 C C . ALA A 1 209 ? 3.958 0.740 24.438 1.00 94.56 209 ALA A C 1
ATOM 1541 O O . ALA A 1 209 ? 3.235 -0.259 24.358 1.00 94.56 209 ALA A O 1
ATOM 1542 N N . PRO A 1 210 ? 5.083 0.856 23.708 1.00 96.19 210 PRO A N 1
ATOM 1543 C CA . PRO A 1 210 ? 5.565 -0.240 22.883 1.00 96.19 210 PRO A CA 1
ATOM 1544 C C . PRO A 1 210 ? 5.748 -1.509 23.721 1.00 96.19 210 PRO A C 1
ATOM 1546 O O . PRO A 1 210 ? 6.315 -1.424 24.816 1.00 96.19 210 PRO A O 1
ATOM 1549 N N . PRO A 1 211 ? 5.306 -2.680 23.233 1.00 96.69 211 PRO A N 1
ATOM 1550 C CA . PRO A 1 211 ? 5.559 -3.924 23.943 1.00 96.69 211 PRO A CA 1
ATOM 1551 C C . PRO A 1 211 ? 7.067 -4.222 23.997 1.00 96.69 211 PRO A C 1
ATOM 1553 O O . PRO A 1 211 ? 7.846 -3.640 23.228 1.00 96.69 211 PRO A O 1
ATOM 1556 N N . PRO A 1 212 ? 7.509 -5.137 24.878 1.00 97.81 212 PRO A N 1
ATOM 1557 C CA . PRO A 1 212 ? 8.895 -5.588 24.911 1.00 97.81 212 PRO A CA 1
ATOM 1558 C C . PRO A 1 212 ? 9.392 -6.052 23.534 1.00 97.81 212 PRO A C 1
ATOM 1560 O O . PRO A 1 212 ? 8.647 -6.621 22.739 1.00 97.81 212 PRO A O 1
ATOM 1563 N N . LEU A 1 213 ? 10.670 -5.798 23.248 1.00 97.81 213 LEU A N 1
ATOM 1564 C CA . LEU A 1 213 ? 11.279 -6.163 21.971 1.00 97.81 213 LEU A CA 1
ATOM 1565 C C . LEU A 1 213 ? 11.479 -7.683 21.880 1.00 97.81 213 LEU A C 1
ATOM 1567 O O . LEU A 1 213 ? 12.355 -8.241 22.545 1.00 97.81 213 LEU A O 1
ATOM 1571 N N . GLU A 1 214 ? 10.722 -8.345 21.009 1.00 98.19 214 GLU A N 1
ATOM 1572 C CA . GLU A 1 214 ? 10.913 -9.764 20.701 1.00 98.19 214 GLU A CA 1
ATOM 1573 C C . GLU A 1 214 ? 11.986 -9.946 19.620 1.00 98.19 214 GLU A C 1
ATOM 1575 O O . GLU A 1 214 ? 11.813 -9.526 18.478 1.00 98.19 214 GLU A O 1
ATOM 1580 N N . ARG A 1 215 ? 13.113 -10.577 19.968 1.00 98.00 215 ARG A N 1
ATOM 1581 C CA . ARG A 1 215 ? 14.244 -10.774 19.046 1.00 98.00 215 ARG A CA 1
ATOM 1582 C C . ARG A 1 215 ? 13.950 -11.829 17.970 1.00 98.00 215 ARG A C 1
ATOM 1584 O O . ARG A 1 215 ? 13.039 -12.636 18.102 1.00 98.00 215 ARG A O 1
ATOM 1591 N N . HIS A 1 216 ? 14.792 -11.841 16.933 1.00 97.75 216 HIS A N 1
ATOM 1592 C CA . HIS A 1 216 ? 14.819 -12.857 15.867 1.00 97.75 216 HIS A CA 1
ATOM 1593 C C . HIS A 1 216 ? 13.546 -12.967 15.014 1.00 97.75 216 HIS A C 1
ATOM 1595 O O . HIS A 1 216 ? 13.306 -14.006 14.403 1.00 97.75 216 HIS A O 1
ATOM 1601 N N . LYS A 1 217 ? 12.752 -11.894 14.921 1.00 98.38 217 LYS A N 1
ATOM 1602 C CA . LYS A 1 217 ? 11.607 -11.858 14.007 1.00 98.38 217 LYS A CA 1
ATOM 1603 C C . LYS A 1 217 ? 12.074 -11.810 12.558 1.00 98.38 217 LYS A C 1
ATOM 1605 O O . LYS A 1 217 ? 13.093 -11.192 12.235 1.00 98.38 217 LYS A O 1
ATOM 1610 N N . ARG A 1 218 ? 11.300 -12.449 11.689 1.00 98.12 218 ARG A N 1
ATOM 1611 C CA . ARG A 1 218 ? 11.518 -12.549 10.242 1.00 98.12 218 ARG A CA 1
ATOM 1612 C C . ARG A 1 218 ? 10.308 -11.982 9.485 1.00 98.12 218 ARG A C 1
ATOM 1614 O O . ARG A 1 218 ? 9.255 -11.795 10.096 1.00 98.12 218 ARG A O 1
ATOM 1621 N N . PRO A 1 219 ? 10.415 -11.722 8.168 1.00 98.19 219 PRO A N 1
ATOM 1622 C CA . PRO A 1 219 ? 9.289 -11.226 7.374 1.00 98.19 219 PRO A CA 1
ATOM 1623 C C . PRO A 1 219 ? 7.984 -12.036 7.523 1.00 98.19 219 PRO A C 1
ATOM 1625 O O . PRO A 1 219 ? 6.957 -11.392 7.739 1.00 98.19 219 PRO A O 1
ATOM 1628 N N . PRO A 1 220 ? 7.983 -13.391 7.560 1.00 98.25 220 PRO A N 1
ATOM 1629 C CA . PRO A 1 220 ? 6.762 -14.165 7.817 1.00 98.25 220 PRO A CA 1
ATOM 1630 C C . PRO A 1 220 ? 6.050 -13.815 9.134 1.00 98.25 220 PRO A C 1
ATOM 1632 O O . PRO A 1 220 ? 4.823 -13.802 9.192 1.00 98.25 220 PRO A O 1
ATOM 1635 N N . ASP A 1 221 ? 6.793 -13.499 10.200 1.00 98.44 221 ASP A N 1
ATOM 1636 C CA . ASP A 1 221 ? 6.206 -13.144 11.501 1.00 98.44 221 ASP A CA 1
ATOM 1637 C C . ASP A 1 221 ? 5.508 -11.781 11.439 1.00 98.44 221 ASP A C 1
ATOM 1639 O O . ASP A 1 221 ? 4.419 -11.594 11.984 1.00 98.44 221 ASP A O 1
ATOM 1643 N N . VAL A 1 222 ? 6.138 -10.825 10.750 1.00 98.50 222 VAL A N 1
ATOM 1644 C CA . VAL A 1 222 ? 5.586 -9.483 10.528 1.00 98.50 222 VAL A CA 1
ATOM 1645 C C . VAL A 1 222 ? 4.349 -9.561 9.633 1.00 98.50 222 VAL A C 1
ATOM 1647 O O . VAL A 1 222 ? 3.337 -8.938 9.942 1.00 98.50 222 VAL A O 1
ATOM 1650 N N . PHE A 1 223 ? 4.405 -10.369 8.575 1.00 98.56 223 PHE A N 1
ATOM 1651 C CA . PHE A 1 223 ? 3.292 -10.605 7.661 1.00 98.56 223 PHE A CA 1
ATOM 1652 C C . PHE A 1 223 ? 2.073 -11.202 8.370 1.00 98.56 223 PHE A C 1
ATOM 1654 O O . PHE A 1 223 ? 0.992 -10.625 8.295 1.00 98.56 223 PHE A O 1
ATOM 1661 N N . ARG A 1 224 ? 2.243 -12.292 9.138 1.00 98.25 224 ARG A N 1
ATOM 1662 C CA . ARG A 1 224 ? 1.153 -12.892 9.938 1.00 98.25 224 ARG A CA 1
ATOM 1663 C C . ARG A 1 224 ? 0.518 -11.873 10.885 1.00 98.25 224 ARG A C 1
ATOM 1665 O O . ARG A 1 224 ? -0.702 -11.808 11.001 1.00 98.25 224 ARG A O 1
ATOM 1672 N N . SER A 1 225 ? 1.345 -11.057 11.541 1.00 98.44 225 SER A N 1
ATOM 1673 C CA . SER A 1 225 ? 0.875 -10.008 12.451 1.00 98.44 225 SER A CA 1
ATOM 1674 C C . SER A 1 225 ? 0.089 -8.911 11.718 1.00 98.44 225 SER A C 1
ATOM 1676 O O . SER A 1 225 ? -0.946 -8.471 12.209 1.00 98.44 225 SER A O 1
ATOM 1678 N N . LEU A 1 226 ? 0.510 -8.514 10.513 1.00 98.62 226 LEU A N 1
ATOM 1679 C CA . LEU A 1 226 ? -0.232 -7.574 9.666 1.00 98.62 226 LEU A CA 1
ATOM 1680 C C . LEU A 1 226 ? -1.568 -8.136 9.173 1.00 98.62 226 LEU A C 1
ATOM 1682 O O . LEU A 1 226 ? -2.557 -7.411 9.193 1.00 98.62 226 LEU A O 1
ATOM 1686 N N . VAL A 1 227 ? -1.616 -9.410 8.779 1.00 98.44 227 VAL A N 1
ATOM 1687 C CA . VAL A 1 227 ? -2.870 -10.089 8.407 1.00 98.44 227 VAL A CA 1
ATOM 1688 C C . VAL A 1 227 ? -3.831 -10.131 9.599 1.00 98.44 227 VAL A C 1
ATOM 1690 O O . VAL A 1 227 ? -5.018 -9.857 9.439 1.00 98.44 227 VAL A O 1
ATOM 1693 N N . ALA A 1 228 ? -3.329 -10.394 10.810 1.00 98.44 228 ALA A N 1
ATOM 1694 C CA . ALA A 1 228 ? -4.138 -10.316 12.025 1.00 98.44 228 ALA A CA 1
ATOM 1695 C C . ALA A 1 228 ? -4.677 -8.893 12.264 1.00 98.44 228 ALA A C 1
ATOM 1697 O O . ALA A 1 228 ? -5.881 -8.730 12.431 1.00 98.44 228 ALA A O 1
ATOM 1698 N N . CYS A 1 229 ? -3.827 -7.860 12.174 1.00 98.62 229 CYS A N 1
ATOM 1699 C CA . CYS A 1 229 ? -4.268 -6.462 12.260 1.00 98.62 229 CYS A CA 1
ATOM 1700 C C . CYS A 1 229 ? -5.334 -6.126 11.207 1.00 98.62 229 CYS A C 1
ATOM 1702 O O . CYS A 1 229 ? -6.297 -5.427 11.507 1.00 98.62 229 CYS A O 1
ATOM 1704 N N . PHE A 1 230 ? -5.168 -6.609 9.974 1.00 98.62 230 PHE A N 1
ATOM 1705 C CA . PHE A 1 230 ? -6.140 -6.403 8.906 1.00 98.62 230 PHE A CA 1
ATOM 1706 C C . PHE A 1 230 ? -7.499 -7.022 9.264 1.00 98.62 230 PHE A C 1
ATOM 1708 O O . PHE A 1 230 ? -8.536 -6.379 9.115 1.00 98.62 230 PHE A O 1
ATOM 1715 N N . ASN A 1 231 ? -7.499 -8.244 9.801 1.00 98.31 231 ASN A N 1
ATOM 1716 C CA . ASN A 1 231 ? -8.716 -8.907 10.262 1.00 98.31 231 ASN A CA 1
ATOM 1717 C C . ASN A 1 231 ? -9.384 -8.178 11.436 1.00 98.31 231 ASN A C 1
ATOM 1719 O O . ASN A 1 231 ? -10.611 -8.094 11.464 1.00 98.31 231 ASN A O 1
ATOM 1723 N N . ASP A 1 232 ? -8.608 -7.612 12.362 1.00 98.50 232 ASP A N 1
ATOM 1724 C CA . ASP A 1 232 ? -9.147 -6.787 13.450 1.00 98.50 232 ASP A CA 1
ATOM 1725 C C . ASP A 1 232 ? -9.831 -5.524 12.891 1.00 98.50 232 ASP A C 1
ATOM 1727 O O . ASP A 1 232 ? -10.946 -5.188 13.289 1.00 98.50 232 ASP A O 1
ATOM 1731 N N . ILE A 1 233 ? -9.213 -4.856 11.908 1.00 98.50 233 ILE A N 1
ATOM 1732 C CA . ILE A 1 233 ? -9.799 -3.694 11.214 1.00 98.50 233 ILE A CA 1
ATOM 1733 C C . ILE A 1 233 ? -11.092 -4.076 10.488 1.00 98.50 233 ILE A C 1
ATOM 1735 O O . ILE A 1 233 ? -12.073 -3.332 10.554 1.00 98.50 233 ILE A O 1
ATOM 1739 N N . ARG A 1 234 ? -11.120 -5.244 9.837 1.00 97.94 234 ARG A N 1
ATOM 1740 C CA . ARG A 1 234 ? -12.323 -5.774 9.187 1.00 97.94 234 ARG A CA 1
ATOM 1741 C C . ARG A 1 234 ? -13.466 -5.945 10.187 1.00 97.94 234 ARG A C 1
ATOM 1743 O O . ARG A 1 234 ? -14.553 -5.440 9.936 1.00 97.94 234 ARG A O 1
ATOM 1750 N N . GLN A 1 235 ? -13.207 -6.578 11.332 1.00 97.62 235 GLN A N 1
ATOM 1751 C CA . GLN A 1 235 ? -14.213 -6.758 12.388 1.00 97.62 235 GLN A CA 1
ATOM 1752 C C . GLN A 1 235 ? -14.730 -5.412 12.915 1.00 97.62 235 GLN A C 1
ATOM 1754 O O . GLN A 1 235 ? -15.934 -5.237 13.083 1.00 97.62 235 GLN A O 1
ATOM 1759 N N . ILE A 1 236 ? -13.843 -4.431 13.122 1.00 97.81 236 ILE A N 1
ATOM 1760 C CA . ILE A 1 236 ? -14.230 -3.064 13.514 1.00 97.81 236 ILE A CA 1
ATOM 1761 C C . ILE A 1 236 ? -15.177 -2.441 12.472 1.00 97.81 236 ILE A C 1
ATOM 1763 O O . ILE A 1 236 ? -16.196 -1.847 12.838 1.00 97.81 236 ILE A O 1
ATOM 1767 N N . GLY A 1 237 ? -14.859 -2.582 11.181 1.00 97.00 237 GLY A N 1
ATOM 1768 C CA . GLY A 1 237 ? -15.705 -2.121 10.078 1.00 97.00 237 GLY A CA 1
ATOM 1769 C C . GLY A 1 237 ? -17.071 -2.812 10.057 1.00 97.00 237 GLY A C 1
ATOM 1770 O O . GLY A 1 237 ? -18.095 -2.134 10.005 1.00 97.00 237 GLY A O 1
ATOM 1771 N N . GLU A 1 238 ? -17.102 -4.138 10.203 1.00 95.56 238 GLU A N 1
ATOM 1772 C CA . GLU A 1 238 ? -18.327 -4.950 10.243 1.00 95.56 238 GLU A CA 1
ATOM 1773 C C . GLU A 1 238 ? -19.248 -4.559 11.407 1.00 95.56 238 GLU A C 1
ATOM 1775 O O . GLU A 1 238 ? -20.442 -4.339 11.195 1.00 95.56 238 GLU A O 1
ATOM 1780 N N . HIS A 1 239 ? -18.704 -4.365 12.615 1.00 96.00 239 HIS A N 1
ATOM 1781 C CA . HIS A 1 239 ? -19.461 -3.851 13.766 1.00 96.00 239 HIS A CA 1
ATOM 1782 C C . HIS A 1 239 ? -20.033 -2.445 13.533 1.00 96.00 239 HIS A C 1
ATOM 1784 O O . HIS A 1 239 ? -21.020 -2.062 14.160 1.00 96.00 239 HIS A O 1
ATOM 1790 N N . SER A 1 240 ? -19.438 -1.696 12.605 1.00 95.44 240 SER A N 1
ATOM 1791 C CA . SER A 1 240 ? -19.864 -0.352 12.212 1.00 95.44 240 SER A CA 1
ATOM 1792 C C . SER A 1 240 ? -20.758 -0.350 10.960 1.00 95.44 240 SER A C 1
ATOM 1794 O O . SER A 1 240 ? -21.134 0.720 10.481 1.00 95.44 240 SER A O 1
ATOM 1796 N N . GLY A 1 241 ? -21.093 -1.523 10.403 1.00 95.75 241 GLY A N 1
ATOM 1797 C CA . GLY A 1 241 ? -21.885 -1.656 9.174 1.00 95.75 241 GLY A CA 1
ATOM 1798 C C . GLY A 1 241 ? -21.161 -1.189 7.905 1.00 95.75 241 GLY A C 1
ATOM 1799 O O . GLY A 1 241 ? -21.811 -0.829 6.924 1.00 95.75 241 GLY A O 1
ATOM 1800 N N . ILE A 1 242 ? -19.828 -1.154 7.923 1.00 96.00 242 ILE A N 1
ATOM 1801 C CA . ILE A 1 242 ? -18.991 -0.712 6.806 1.00 96.00 242 ILE A CA 1
ATOM 1802 C C . ILE A 1 242 ? -18.480 -1.953 6.069 1.00 96.00 242 ILE A C 1
ATOM 1804 O O . ILE A 1 242 ? -17.856 -2.808 6.698 1.00 96.00 242 ILE A O 1
ATOM 1808 N N . PRO A 1 243 ? -18.708 -2.074 4.749 1.00 95.75 243 PRO A N 1
ATOM 1809 C CA . PRO A 1 243 ? -18.152 -3.169 3.972 1.00 95.75 243 PRO A CA 1
ATOM 1810 C C . PRO A 1 243 ? -16.636 -3.007 3.825 1.00 95.75 243 PRO A C 1
ATOM 1812 O O . PRO A 1 243 ? -16.130 -1.948 3.434 1.00 95.75 243 PRO A O 1
ATOM 1815 N N . MET A 1 244 ? -15.925 -4.091 4.109 1.00 96.88 244 MET A N 1
ATOM 1816 C CA . MET A 1 244 ? -14.468 -4.167 4.102 1.00 96.88 244 MET A CA 1
ATOM 1817 C C . MET A 1 244 ? -14.041 -5.325 3.201 1.00 96.88 244 MET A C 1
ATOM 1819 O O . MET A 1 244 ? -14.713 -6.359 3.172 1.00 96.88 244 MET A O 1
ATOM 1823 N N . LEU A 1 245 ? -12.922 -5.172 2.491 1.00 97.06 245 LEU A N 1
ATOM 1824 C CA . LEU A 1 245 ? -12.377 -6.271 1.694 1.00 97.06 245 LEU A CA 1
ATOM 1825 C C . LEU A 1 245 ? -11.887 -7.422 2.586 1.00 97.06 245 LEU A C 1
ATOM 1827 O O . LEU A 1 245 ? -11.600 -7.249 3.774 1.00 97.06 245 LEU A O 1
ATOM 1831 N N . VAL A 1 246 ? -11.748 -8.602 1.989 1.00 98.12 246 VAL A N 1
ATOM 1832 C CA . VAL A 1 246 ? -11.218 -9.807 2.637 1.00 98.12 246 VAL A CA 1
ATOM 1833 C C . VAL A 1 246 ? -9.871 -10.171 2.020 1.00 98.12 246 VAL A C 1
ATOM 1835 O O . VAL A 1 246 ? -9.717 -10.123 0.798 1.00 98.12 246 VAL A O 1
ATOM 1838 N N . LEU A 1 247 ? -8.905 -10.543 2.866 1.00 97.88 247 LEU A N 1
ATOM 1839 C CA . LEU A 1 247 ? -7.629 -11.112 2.434 1.00 97.88 247 LEU A CA 1
ATOM 1840 C C . LEU A 1 247 ? -7.690 -12.635 2.499 1.00 97.88 247 LEU A C 1
ATOM 1842 O O . LEU A 1 247 ? -7.903 -13.210 3.565 1.00 97.88 247 LEU A O 1
ATOM 1846 N N . GLU A 1 248 ? -7.437 -13.276 1.367 1.00 98.06 248 GLU A N 1
ATOM 1847 C CA . GLU A 1 248 ? -7.188 -14.708 1.271 1.00 98.06 248 GLU A CA 1
ATOM 1848 C C . GLU A 1 248 ? -5.677 -14.925 1.176 1.00 98.06 248 GLU A C 1
ATOM 1850 O O . GLU A 1 248 ? -5.023 -14.438 0.249 1.00 98.06 248 GLU A O 1
ATOM 1855 N N . VAL A 1 249 ? -5.112 -15.627 2.156 1.00 97.38 249 VAL A N 1
ATOM 1856 C CA . VAL A 1 249 ? -3.672 -15.890 2.253 1.00 97.38 249 VAL A CA 1
ATOM 1857 C C . VAL A 1 249 ? -3.403 -17.344 1.893 1.00 97.38 249 VAL A C 1
ATOM 1859 O O . VAL A 1 249 ? -4.066 -18.248 2.394 1.00 97.38 249 VAL A O 1
ATOM 1862 N N . ASP A 1 250 ? -2.406 -17.574 1.045 1.00 96.12 250 ASP A N 1
ATOM 1863 C CA . ASP A 1 250 ? -1.913 -18.918 0.761 1.00 96.12 250 ASP A CA 1
ATOM 1864 C C . ASP A 1 250 ? -0.921 -19.377 1.844 1.00 96.12 250 ASP A C 1
ATOM 1866 O O . ASP A 1 250 ? 0.286 -19.119 1.783 1.00 96.12 250 ASP A O 1
ATOM 1870 N N . ASP A 1 251 ? -1.444 -20.070 2.855 1.00 93.94 251 ASP A N 1
ATOM 1871 C CA . ASP A 1 251 ? -0.675 -20.544 4.010 1.00 93.94 251 ASP A CA 1
ATOM 1872 C C . ASP A 1 251 ? 0.490 -21.475 3.638 1.00 93.94 251 ASP A C 1
ATOM 1874 O O . ASP A 1 251 ? 1.474 -21.547 4.376 1.00 93.94 251 ASP A O 1
ATOM 1878 N N . LEU A 1 252 ? 0.445 -22.152 2.483 1.00 94.75 252 LEU A N 1
ATOM 1879 C CA . LEU A 1 252 ? 1.510 -23.069 2.059 1.00 94.75 252 LEU A CA 1
ATOM 1880 C C . LEU A 1 252 ? 2.801 -22.336 1.673 1.00 94.75 252 LEU A C 1
ATOM 1882 O O . LEU A 1 252 ? 3.878 -22.936 1.666 1.00 94.75 252 LEU A O 1
ATOM 1886 N N . ARG A 1 253 ? 2.714 -21.040 1.352 1.00 95.00 253 ARG A N 1
ATOM 1887 C CA . ARG A 1 253 ? 3.851 -20.220 0.903 1.00 95.00 253 ARG A CA 1
ATOM 1888 C C . ARG A 1 253 ? 4.276 -19.163 1.917 1.00 95.00 253 ARG A C 1
ATOM 1890 O O . ARG A 1 253 ? 5.196 -18.393 1.648 1.00 95.00 253 ARG A O 1
ATOM 1897 N N . ILE A 1 254 ? 3.680 -19.151 3.108 1.00 95.81 254 ILE A N 1
ATOM 1898 C CA . ILE A 1 254 ? 3.922 -18.114 4.119 1.00 95.81 254 ILE A CA 1
ATOM 1899 C C . ILE A 1 254 ? 5.378 -18.046 4.605 1.00 95.81 254 ILE A C 1
ATOM 1901 O O . ILE A 1 254 ? 5.870 -16.983 4.977 1.00 95.81 254 ILE A O 1
ATOM 1905 N N . ASP A 1 255 ? 6.109 -19.161 4.567 1.00 95.56 255 ASP A N 1
ATOM 1906 C CA . ASP A 1 255 ? 7.520 -19.185 4.963 1.00 95.56 255 ASP A CA 1
ATOM 1907 C C . ASP A 1 255 ? 8.453 -18.585 3.895 1.00 95.56 255 ASP A C 1
ATOM 1909 O O . ASP A 1 255 ? 9.635 -18.370 4.166 1.00 95.56 255 ASP A O 1
ATOM 1913 N N . ARG A 1 256 ? 7.920 -18.265 2.706 1.00 95.62 256 ARG A N 1
ATOM 1914 C CA . ARG A 1 256 ? 8.612 -17.584 1.598 1.00 95.62 256 ARG A CA 1
ATOM 1915 C C . ARG A 1 256 ? 8.257 -16.097 1.481 1.00 95.62 256 ARG A C 1
ATOM 1917 O O . ARG A 1 256 ? 8.605 -15.477 0.484 1.00 95.62 256 ARG A O 1
ATOM 1924 N N . VAL A 1 257 ? 7.563 -15.531 2.471 1.00 96.31 257 VAL A N 1
ATOM 1925 C CA . VAL A 1 257 ? 7.232 -14.097 2.512 1.00 96.31 257 VAL A CA 1
ATOM 1926 C C . VAL A 1 257 ? 8.495 -13.251 2.375 1.00 96.31 257 VAL A C 1
ATOM 1928 O O . VAL A 1 257 ? 9.438 -13.378 3.165 1.00 96.31 257 VAL A O 1
ATOM 1931 N N . GLU A 1 258 ? 8.461 -12.316 1.433 1.00 94.88 258 GLU A N 1
ATOM 1932 C CA . GLU A 1 258 ? 9.493 -11.302 1.246 1.00 94.88 258 GLU A CA 1
ATOM 1933 C C . GLU A 1 258 ? 9.084 -9.970 1.901 1.00 94.88 258 GLU A C 1
ATOM 1935 O O . GLU A 1 258 ? 7.898 -9.717 2.114 1.00 94.88 258 GLU A O 1
ATOM 1940 N N . PRO A 1 259 ? 10.028 -9.066 2.227 1.00 94.88 259 PRO A N 1
ATOM 1941 C CA . PRO A 1 259 ? 9.699 -7.744 2.772 1.00 94.88 259 PRO A CA 1
ATOM 1942 C C . PRO A 1 259 ? 8.707 -6.924 1.929 1.00 94.88 259 PRO A C 1
ATOM 1944 O O . PRO A 1 259 ? 7.950 -6.127 2.482 1.00 94.88 259 PRO A O 1
ATOM 1947 N N . SER A 1 260 ? 8.687 -7.127 0.613 1.00 93.75 260 SER A N 1
ATOM 1948 C CA . SER A 1 260 ? 7.739 -6.507 -0.314 1.00 93.75 260 SER A CA 1
ATOM 1949 C C . SER A 1 260 ? 6.301 -6.972 -0.088 1.00 93.75 260 SER A C 1
ATOM 1951 O O . SER A 1 260 ? 5.406 -6.132 -0.044 1.00 93.75 260 SER A O 1
ATOM 1953 N N . ASP A 1 261 ? 6.087 -8.265 0.170 1.00 96.56 261 ASP A N 1
ATOM 1954 C CA . ASP A 1 261 ? 4.777 -8.809 0.551 1.00 96.56 261 ASP A CA 1
ATOM 1955 C C . ASP A 1 261 ? 4.285 -8.181 1.856 1.00 96.56 261 ASP A C 1
ATOM 1957 O O . ASP A 1 261 ? 3.117 -7.816 1.999 1.00 96.56 261 ASP A O 1
ATOM 1961 N N . VAL A 1 262 ? 5.202 -8.004 2.814 1.00 98.00 262 VAL A N 1
ATOM 1962 C CA . VAL A 1 262 ? 4.909 -7.323 4.079 1.00 98.00 262 VAL A CA 1
ATOM 1963 C C . VAL A 1 262 ? 4.508 -5.865 3.832 1.00 98.00 262 VAL A C 1
ATOM 1965 O O . VAL A 1 262 ? 3.568 -5.370 4.455 1.00 98.00 262 VAL A O 1
ATOM 1968 N N . TYR A 1 263 ? 5.203 -5.167 2.930 1.00 97.69 263 TYR A N 1
ATOM 1969 C CA . TYR A 1 263 ? 4.883 -3.787 2.566 1.00 97.69 263 TYR A CA 1
ATOM 1970 C C . TYR A 1 263 ? 3.507 -3.669 1.903 1.00 97.69 263 TYR A C 1
ATOM 1972 O O . TYR A 1 263 ? 2.739 -2.774 2.258 1.00 97.69 263 TYR A O 1
ATOM 1980 N N . ASP A 1 264 ? 3.174 -4.583 0.992 1.00 96.12 264 ASP A N 1
ATOM 1981 C CA . ASP A 1 264 ? 1.898 -4.567 0.278 1.00 96.12 264 ASP A CA 1
ATOM 1982 C C . ASP A 1 264 ? 0.725 -4.747 1.256 1.00 96.12 264 ASP A C 1
ATOM 1984 O O . ASP A 1 264 ? -0.190 -3.919 1.270 1.00 96.12 264 ASP A O 1
ATOM 1988 N N . VAL A 1 265 ? 0.801 -5.706 2.191 1.00 98.12 265 VAL A N 1
ATOM 1989 C CA . VAL A 1 265 ? -0.223 -5.850 3.248 1.00 98.12 265 VAL A CA 1
ATOM 1990 C C . VAL A 1 265 ? -0.244 -4.644 4.193 1.00 98.12 265 VAL A C 1
ATOM 1992 O O . VAL A 1 265 ? -1.319 -4.176 4.569 1.00 98.12 265 VAL A O 1
ATOM 1995 N N . ALA A 1 266 ? 0.913 -4.082 4.557 1.00 98.38 266 ALA A N 1
ATOM 1996 C CA . ALA A 1 266 ? 0.956 -2.870 5.378 1.00 98.38 266 ALA A CA 1
ATOM 1997 C C . ALA A 1 266 ? 0.259 -1.684 4.690 1.00 98.38 266 ALA A C 1
ATOM 1999 O O . ALA A 1 266 ? -0.431 -0.911 5.354 1.00 98.38 266 ALA A O 1
ATOM 2000 N N . SER A 1 267 ? 0.393 -1.555 3.368 1.00 97.25 267 SER A N 1
ATOM 2001 C CA . SER A 1 267 ? -0.284 -0.509 2.599 1.00 97.25 267 SER A CA 1
ATOM 2002 C C . SER A 1 267 ? -1.809 -0.698 2.560 1.00 97.25 267 SER A C 1
ATOM 2004 O O . SER A 1 267 ? -2.541 0.287 2.653 1.00 97.25 267 SER A O 1
ATOM 2006 N N . LEU A 1 268 ? -2.299 -1.946 2.529 1.00 97.62 268 LEU A N 1
ATOM 2007 C CA . LEU A 1 268 ? -3.727 -2.262 2.672 1.00 97.62 268 LEU A CA 1
ATOM 2008 C C . LEU A 1 268 ? -4.247 -1.895 4.069 1.00 97.62 268 LEU A C 1
ATOM 2010 O O . LEU A 1 268 ? -5.279 -1.244 4.189 1.00 97.62 268 LEU A O 1
ATOM 2014 N N . VAL A 1 269 ? -3.496 -2.221 5.126 1.00 98.50 269 VAL A N 1
ATOM 2015 C CA . VAL A 1 269 ? -3.829 -1.819 6.507 1.00 98.50 269 VAL A CA 1
ATOM 2016 C C . VAL A 1 269 ? -3.940 -0.295 6.638 1.00 98.50 269 VAL A C 1
ATOM 2018 O O . VAL A 1 269 ? -4.866 0.209 7.277 1.00 98.50 269 VAL A O 1
ATOM 20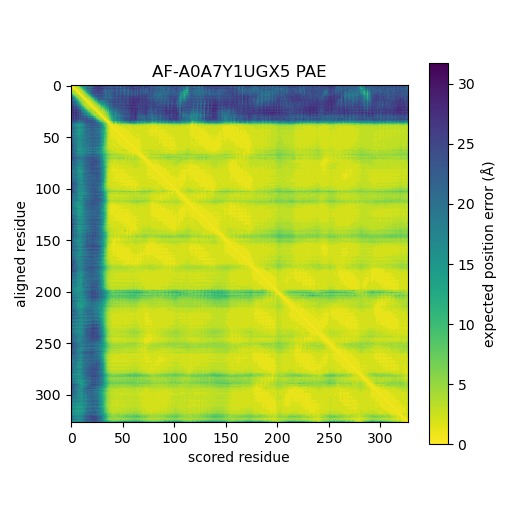21 N N . VAL A 1 270 ? -3.020 0.455 6.022 1.00 97.38 270 VAL A N 1
ATOM 2022 C CA . VAL A 1 270 ? -3.079 1.925 5.993 1.00 97.38 270 VAL A CA 1
ATOM 2023 C C . VAL A 1 270 ? -4.313 2.417 5.237 1.00 97.38 270 VAL A C 1
ATOM 2025 O O . VAL A 1 270 ? -4.983 3.314 5.744 1.00 97.38 270 VAL A O 1
ATOM 2028 N N . SER A 1 271 ? -4.623 1.836 4.073 1.00 96.12 271 SER A N 1
ATOM 2029 C CA . SER A 1 271 ? -5.813 2.172 3.275 1.00 96.12 271 SER A CA 1
ATOM 2030 C C . SER A 1 271 ? -7.100 2.027 4.089 1.00 96.12 271 SER A C 1
ATOM 2032 O O . SER A 1 271 ? -7.876 2.979 4.179 1.00 96.12 271 SER A O 1
ATOM 2034 N N . GLU A 1 272 ? -7.298 0.890 4.763 1.00 97.81 272 GLU A N 1
ATOM 2035 C CA . GLU A 1 272 ? -8.524 0.645 5.532 1.00 97.81 272 GLU A CA 1
ATOM 2036 C C . GLU A 1 272 ? -8.656 1.573 6.741 1.00 97.81 272 GLU A C 1
ATOM 2038 O O . GLU A 1 272 ? -9.716 2.154 6.979 1.00 97.81 272 GLU A O 1
ATOM 2043 N N . LEU A 1 273 ? -7.570 1.801 7.484 1.00 97.81 273 LEU A N 1
ATOM 2044 C CA . LEU A 1 273 ? -7.600 2.748 8.601 1.00 97.81 273 LEU A CA 1
ATOM 2045 C C . LEU A 1 273 ? -7.793 4.192 8.138 1.00 97.81 273 LEU A C 1
ATOM 2047 O O . LEU A 1 273 ? -8.479 4.960 8.811 1.00 97.81 273 LEU A O 1
ATOM 2051 N N . ALA A 1 274 ? -7.199 4.577 7.007 1.00 95.44 274 ALA A N 1
ATOM 2052 C CA . ALA A 1 274 ? -7.407 5.893 6.414 1.00 95.44 274 ALA A CA 1
ATOM 2053 C C . ALA A 1 274 ? -8.857 6.069 5.945 1.00 95.44 274 ALA A C 1
ATOM 2055 O O . ALA A 1 274 ? -9.416 7.151 6.123 1.00 95.44 274 ALA A O 1
ATOM 2056 N N . HIS A 1 275 ? -9.481 5.013 5.413 1.00 95.75 275 HIS A N 1
ATOM 2057 C CA . HIS A 1 275 ? -10.895 5.023 5.060 1.00 95.75 275 HIS A CA 1
ATOM 2058 C C . HIS A 1 275 ? -11.776 5.241 6.292 1.00 95.75 275 HIS A C 1
ATOM 2060 O O . HIS A 1 275 ? -12.525 6.216 6.323 1.00 95.75 275 HIS A O 1
ATOM 2066 N N . LEU A 1 276 ? -11.628 4.410 7.332 1.00 96.62 276 LEU A N 1
ATOM 2067 C CA . LEU A 1 276 ? -12.372 4.573 8.587 1.00 96.62 276 LEU A CA 1
ATOM 2068 C C . LEU A 1 276 ? -12.165 5.973 9.180 1.00 96.62 276 LEU A C 1
ATOM 2070 O O . LEU A 1 276 ? -13.111 6.613 9.632 1.00 96.62 276 LEU A O 1
ATOM 2074 N N . HIS A 1 277 ? -10.933 6.484 9.135 1.00 95.62 277 HIS A N 1
ATOM 2075 C CA . HIS A 1 277 ? -10.612 7.835 9.583 1.00 95.62 277 HIS A CA 1
ATOM 2076 C C . HIS A 1 277 ? -11.332 8.915 8.765 1.00 95.62 277 HIS A C 1
ATOM 2078 O O . HIS A 1 277 ? -11.864 9.861 9.340 1.00 95.62 277 HIS A O 1
ATOM 2084 N N . GLY A 1 278 ? -11.380 8.769 7.439 1.00 93.81 278 GLY A N 1
ATOM 2085 C CA . GLY A 1 278 ? -12.061 9.698 6.536 1.00 93.81 278 GLY A CA 1
ATOM 2086 C C . GLY A 1 278 ? -13.580 9.751 6.720 1.00 93.81 278 GLY A C 1
ATOM 2087 O O . GLY A 1 278 ? -14.198 10.736 6.325 1.00 93.81 278 GLY A O 1
ATOM 2088 N N . LEU A 1 279 ? -14.180 8.736 7.350 1.00 94.56 279 LEU A N 1
ATOM 2089 C CA . LEU A 1 279 ? -15.604 8.730 7.696 1.00 94.56 279 LEU A CA 1
ATOM 2090 C C . LEU A 1 279 ? -15.930 9.586 8.928 1.00 94.56 279 LEU A C 1
ATOM 2092 O O . LEU A 1 279 ? -17.101 9.903 9.144 1.00 94.56 279 LEU A O 1
ATOM 2096 N N . ARG A 1 280 ? -14.930 9.982 9.730 1.00 94.00 280 ARG A N 1
ATOM 2097 C CA . ARG A 1 280 ? -15.161 10.856 10.884 1.00 94.00 280 ARG A CA 1
ATOM 2098 C C . ARG A 1 280 ? -15.345 12.311 10.438 1.00 94.00 280 ARG A C 1
ATOM 2100 O O . ARG A 1 280 ? -14.498 12.852 9.719 1.00 94.00 280 ARG A O 1
ATOM 2107 N N . PRO A 1 281 ? -16.396 13.005 10.903 1.00 90.69 281 PRO A N 1
ATOM 2108 C CA . PRO A 1 281 ? -16.556 14.424 10.624 1.00 90.69 281 PRO A CA 1
ATOM 2109 C C . PRO A 1 281 ? -15.434 15.226 11.298 1.00 90.69 281 PRO A C 1
ATOM 2111 O O . PRO A 1 281 ? -15.101 14.999 12.458 1.00 90.69 281 PRO A O 1
ATOM 2114 N N . ASN A 1 282 ? -14.864 16.198 10.580 1.00 87.88 282 ASN A N 1
ATOM 2115 C CA . ASN A 1 282 ? -13.807 17.088 11.087 1.00 87.88 282 ASN A CA 1
ATOM 2116 C C . ASN A 1 282 ? -12.554 16.358 11.610 1.00 87.88 282 ASN A C 1
ATOM 2118 O O . ASN A 1 282 ? -11.863 16.864 12.499 1.00 87.88 282 ASN A O 1
ATOM 2122 N N . ALA A 1 283 ? -12.253 15.173 11.073 1.00 87.00 283 ALA A N 1
ATOM 2123 C CA . ALA A 1 283 ? -11.094 14.400 11.485 1.00 87.00 283 ALA A CA 1
ATOM 2124 C C . ALA A 1 283 ? -9.795 15.189 11.244 1.00 87.00 283 ALA A C 1
ATOM 2126 O O . ALA A 1 283 ? -9.469 15.572 10.117 1.00 87.00 283 ALA A O 1
ATOM 2127 N N . ALA A 1 284 ? -9.038 15.441 12.314 1.00 91.25 284 ALA A N 1
ATOM 2128 C CA . ALA A 1 284 ? -7.727 16.063 12.190 1.00 91.25 284 ALA A CA 1
ATOM 2129 C C . ALA A 1 284 ? -6.790 15.132 11.406 1.00 91.25 284 ALA A C 1
ATOM 2131 O O . ALA A 1 284 ? -6.797 13.925 11.653 1.00 91.25 284 ALA A O 1
ATOM 2132 N N . PRO A 1 285 ? -5.923 15.655 10.523 1.00 91.56 285 PRO A N 1
ATOM 2133 C CA . PRO A 1 285 ? -5.055 14.803 9.727 1.00 91.56 285 PRO A CA 1
ATOM 2134 C C . PRO A 1 285 ? -4.181 13.903 10.624 1.00 91.56 285 PRO A C 1
ATOM 2136 O O . PRO A 1 285 ? -3.731 14.334 11.707 1.00 91.56 285 PRO A O 1
ATOM 2139 N N . PRO A 1 286 ? -3.913 12.654 10.194 1.00 92.94 286 PRO A N 1
ATOM 2140 C CA . PRO A 1 286 ? -2.957 11.790 10.864 1.00 92.94 286 PRO A CA 1
ATOM 2141 C C . PRO A 1 286 ? -1.589 12.467 10.953 1.00 92.94 286 PRO A C 1
ATOM 2143 O O . PRO A 1 286 ? -1.190 13.253 10.089 1.00 92.94 286 PRO A O 1
ATOM 2146 N N . ARG A 1 287 ? -0.847 12.167 12.021 1.00 91.44 287 ARG A N 1
ATOM 2147 C CA . ARG A 1 287 ? 0.529 12.658 12.159 1.00 91.44 287 ARG A CA 1
ATOM 2148 C C . ARG A 1 287 ? 1.387 12.081 11.034 1.00 91.44 287 ARG A C 1
ATOM 2150 O O . ARG A 1 287 ? 1.298 10.893 10.734 1.00 91.44 287 ARG A O 1
ATOM 2157 N N . ARG A 1 288 ? 2.246 12.914 10.444 1.00 90.56 288 ARG A N 1
ATOM 2158 C CA . ARG A 1 288 ? 3.177 12.473 9.398 1.00 90.56 288 ARG A CA 1
ATOM 2159 C C . ARG A 1 288 ? 4.169 11.461 9.978 1.00 90.56 288 ARG A C 1
ATOM 2161 O O . ARG A 1 288 ? 4.774 11.707 11.024 1.00 90.56 288 ARG A O 1
ATOM 2168 N N . ALA A 1 289 ? 4.337 10.333 9.292 1.00 90.81 289 ALA A N 1
ATOM 2169 C CA . ALA A 1 289 ? 5.415 9.401 9.587 1.00 90.81 289 ALA A CA 1
ATOM 2170 C C . ALA A 1 289 ? 6.731 9.968 9.037 1.00 90.81 289 ALA A C 1
ATOM 2172 O O . ALA A 1 289 ? 6.787 10.433 7.900 1.00 90.81 289 ALA A O 1
ATOM 2173 N N . HIS A 1 290 ? 7.777 9.942 9.856 1.00 91.56 290 HIS A N 1
ATOM 2174 C CA . HIS A 1 290 ? 9.120 10.348 9.449 1.00 91.56 290 HIS A CA 1
ATOM 2175 C C . HIS A 1 290 ? 9.885 9.135 8.918 1.00 91.56 290 HIS A C 1
ATOM 2177 O O . HIS A 1 290 ? 9.561 8.001 9.281 1.00 91.56 290 HIS A O 1
ATOM 2183 N N . ASN A 1 291 ? 10.920 9.378 8.108 1.00 92.56 291 ASN A N 1
ATOM 2184 C CA . ASN A 1 291 ? 11.848 8.325 7.706 1.00 92.56 291 ASN A CA 1
ATOM 2185 C C . ASN A 1 291 ? 12.485 7.718 8.972 1.00 92.56 291 ASN A C 1
ATOM 2187 O O . ASN A 1 291 ? 13.147 8.440 9.723 1.00 92.56 291 ASN A O 1
ATOM 2191 N N . PRO A 1 292 ? 12.279 6.417 9.239 1.00 94.31 292 PRO A N 1
ATOM 2192 C CA . PRO A 1 292 ? 12.717 5.806 10.484 1.00 94.31 292 PRO A CA 1
ATOM 2193 C C . PRO A 1 292 ? 14.216 5.461 10.499 1.00 94.31 292 PRO A C 1
ATOM 2195 O O . PRO A 1 292 ? 14.710 4.971 11.519 1.00 94.31 292 PRO A O 1
ATOM 2198 N N . GLY A 1 293 ? 14.938 5.686 9.395 1.00 96.00 293 GLY A N 1
ATOM 2199 C CA . GLY A 1 293 ? 16.307 5.218 9.208 1.00 96.00 293 GLY A CA 1
ATOM 2200 C C . GLY A 1 293 ? 16.364 3.697 9.065 1.00 96.00 293 GLY A C 1
ATOM 2201 O O . GLY A 1 293 ? 15.395 3.050 8.670 1.00 96.00 293 GLY A O 1
ATOM 2202 N N . ARG A 1 294 ? 17.512 3.099 9.399 1.00 96.81 294 ARG A N 1
ATOM 2203 C CA . ARG A 1 294 ? 17.687 1.643 9.314 1.00 96.81 294 ARG A CA 1
ATOM 2204 C C . ARG A 1 294 ? 16.776 0.932 10.319 1.00 96.81 294 ARG A C 1
ATOM 2206 O O . ARG A 1 294 ? 16.821 1.222 11.514 1.00 96.81 294 ARG A O 1
ATOM 2213 N N . LYS A 1 295 ? 16.002 -0.036 9.826 1.00 97.69 295 LYS A N 1
ATOM 2214 C CA . LYS A 1 295 ? 15.154 -0.928 10.626 1.00 97.69 295 LYS A CA 1
ATOM 2215 C C . LYS A 1 295 ? 15.354 -2.380 10.227 1.00 97.69 295 LYS A C 1
ATOM 2217 O O . LYS A 1 295 ? 15.781 -2.671 9.110 1.00 97.69 295 LYS A O 1
ATOM 2222 N N . VAL A 1 296 ? 15.023 -3.278 11.146 1.00 97.88 296 VAL A N 1
ATOM 2223 C CA . VAL A 1 296 ? 14.978 -4.732 10.940 1.00 97.88 296 VAL A CA 1
ATOM 2224 C C . VAL A 1 296 ? 13.569 -5.270 11.233 1.00 97.88 296 VAL A C 1
ATOM 2226 O O . VAL A 1 296 ? 12.778 -4.570 11.868 1.00 97.88 296 VAL A O 1
ATOM 2229 N N . PRO A 1 297 ? 13.214 -6.504 10.818 1.00 98.38 297 PRO A N 1
ATOM 2230 C CA . PRO A 1 297 ? 11.862 -7.036 11.027 1.00 98.38 297 PRO A CA 1
ATOM 2231 C C . PRO A 1 297 ? 11.409 -7.044 12.496 1.00 98.38 297 PRO A C 1
ATOM 2233 O O . PRO A 1 297 ? 10.246 -6.779 12.777 1.00 98.38 2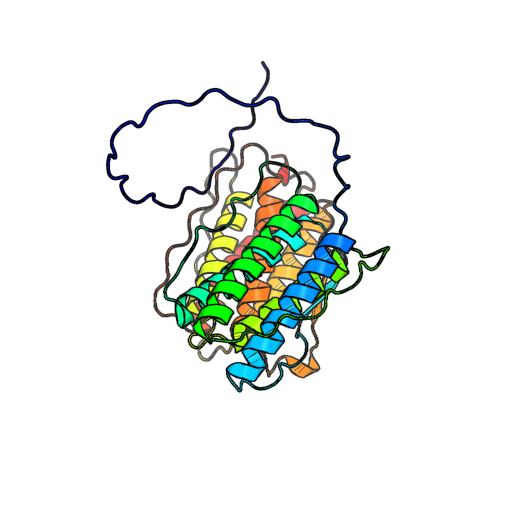97 PRO A O 1
ATOM 2236 N N . THR A 1 298 ? 12.329 -7.256 13.441 1.00 98.50 298 THR A N 1
ATOM 2237 C CA . THR A 1 298 ? 12.079 -7.134 14.889 1.00 98.50 298 THR A CA 1
ATOM 2238 C C . THR A 1 298 ? 11.526 -5.761 15.292 1.00 98.50 298 THR A C 1
ATOM 2240 O O . THR A 1 298 ? 10.582 -5.693 16.078 1.00 98.50 298 THR A O 1
ATOM 2243 N N . ASP A 1 299 ? 12.042 -4.668 14.716 1.00 98.38 299 ASP A N 1
ATOM 2244 C CA . ASP A 1 299 ? 11.542 -3.317 15.004 1.00 98.38 299 ASP A CA 1
ATOM 2245 C C . ASP A 1 299 ? 10.115 -3.133 14.476 1.00 98.38 299 ASP A C 1
ATOM 2247 O O . ASP A 1 299 ? 9.268 -2.525 15.132 1.00 98.38 299 ASP A O 1
ATOM 2251 N N . VAL A 1 300 ? 9.844 -3.665 13.279 1.00 98.31 300 VAL A N 1
ATOM 2252 C CA . VAL A 1 300 ? 8.514 -3.619 12.658 1.00 98.31 300 VAL A CA 1
ATOM 2253 C C . VAL A 1 300 ? 7.517 -4.424 13.485 1.00 98.31 300 VAL A C 1
ATOM 2255 O O . VAL A 1 300 ? 6.419 -3.948 13.756 1.00 98.31 300 VAL A O 1
ATOM 2258 N N . TYR A 1 301 ? 7.909 -5.614 13.941 1.00 98.62 301 TYR A N 1
ATOM 2259 C CA . TYR A 1 301 ? 7.069 -6.473 14.769 1.00 98.62 301 TYR A CA 1
ATOM 2260 C C . TYR A 1 301 ? 6.699 -5.803 16.101 1.00 98.62 301 TYR A C 1
ATOM 2262 O O . TYR A 1 301 ? 5.527 -5.777 16.473 1.00 98.62 301 TYR A O 1
ATOM 2270 N N . GLN A 1 302 ? 7.663 -5.179 16.788 1.00 98.31 302 GLN A N 1
ATOM 2271 C CA . GLN A 1 302 ? 7.379 -4.397 17.997 1.00 98.31 302 GLN A CA 1
ATOM 2272 C C . GLN A 1 302 ? 6.417 -3.237 17.702 1.00 98.31 302 GLN A C 1
ATOM 2274 O O . GLN A 1 302 ? 5.480 -2.984 18.462 1.00 98.31 302 GLN A O 1
ATOM 2279 N N . ARG A 1 303 ? 6.625 -2.540 16.577 1.00 98.06 303 ARG A N 1
ATOM 2280 C CA . ARG A 1 303 ? 5.761 -1.438 16.142 1.00 98.06 303 ARG A CA 1
ATOM 2281 C C . ARG A 1 303 ? 4.331 -1.912 15.874 1.00 98.06 303 ARG A C 1
ATOM 2283 O O . ARG A 1 303 ? 3.398 -1.230 16.284 1.00 98.06 303 ARG A O 1
ATOM 2290 N N . LEU A 1 304 ? 4.149 -3.089 15.277 1.00 98.50 304 LEU A N 1
ATOM 2291 C CA . LEU A 1 304 ? 2.829 -3.702 15.097 1.00 98.50 304 LEU A CA 1
ATOM 2292 C C . LEU A 1 304 ? 2.129 -3.987 16.422 1.00 98.50 304 LEU A C 1
ATOM 2294 O O . LEU A 1 304 ? 0.916 -3.852 16.498 1.00 98.50 304 LEU A O 1
ATOM 2298 N N . GLY A 1 305 ? 2.862 -4.310 17.484 1.00 98.19 305 GLY A N 1
ATOM 2299 C CA . GLY A 1 305 ? 2.258 -4.472 18.803 1.00 98.19 305 GLY A CA 1
ATOM 2300 C C . GLY A 1 305 ? 1.621 -3.187 19.356 1.00 98.19 305 GLY A C 1
ATOM 2301 O O . GLY A 1 305 ? 0.578 -3.260 20.001 1.00 98.19 305 GLY A O 1
ATOM 2302 N N . VAL A 1 306 ? 2.171 -2.007 19.030 1.00 98.12 306 VAL A N 1
ATOM 2303 C CA . VAL A 1 306 ? 1.515 -0.714 19.326 1.00 98.12 306 VAL A CA 1
ATOM 2304 C C . VAL A 1 306 ? 0.207 -0.589 18.549 1.00 98.12 306 VAL A C 1
ATOM 2306 O O . VAL A 1 306 ? -0.816 -0.238 19.134 1.00 98.12 306 VAL A O 1
ATOM 2309 N N . LEU A 1 307 ? 0.234 -0.899 17.246 1.00 98.44 307 LEU A N 1
ATOM 2310 C CA . LEU A 1 307 ? -0.960 -0.863 16.402 1.00 98.44 307 LEU A CA 1
ATOM 2311 C C . LEU A 1 307 ? -2.041 -1.806 16.942 1.00 98.44 307 LEU A C 1
ATOM 2313 O O . LEU A 1 307 ? -3.173 -1.379 17.122 1.00 98.44 307 LEU A O 1
ATOM 2317 N N . ARG A 1 308 ? -1.689 -3.049 17.287 1.00 98.38 308 ARG A N 1
ATOM 2318 C CA . ARG A 1 308 ? -2.622 -4.033 17.858 1.00 98.38 308 ARG A CA 1
ATOM 2319 C C . ARG A 1 308 ? -3.273 -3.542 19.146 1.00 98.38 308 ARG A C 1
ATOM 2321 O O . ARG A 1 308 ? -4.481 -3.667 19.287 1.00 98.38 308 ARG A O 1
ATOM 2328 N N . GLY A 1 309 ? -2.510 -2.921 20.047 1.00 97.75 309 GLY A N 1
ATOM 2329 C CA . GLY A 1 309 ? -3.079 -2.320 21.257 1.00 97.75 309 GLY A CA 1
ATOM 2330 C C . GLY A 1 309 ? -4.105 -1.217 20.958 1.00 97.75 309 GLY A C 1
ATOM 2331 O O . GLY A 1 309 ? -5.101 -1.095 21.664 1.00 97.75 309 GLY A O 1
ATOM 2332 N N . GLN A 1 310 ? -3.899 -0.433 19.895 1.00 98.00 310 GLN A N 1
ATOM 2333 C CA . GLN A 1 310 ? -4.877 0.568 19.453 1.00 98.00 310 GLN A CA 1
ATOM 2334 C C . GLN A 1 310 ? -6.092 -0.059 18.766 1.00 98.00 310 GLN A C 1
ATOM 2336 O O . GLN A 1 310 ? -7.207 0.404 18.991 1.00 98.00 310 GLN A O 1
ATOM 2341 N N . LEU A 1 311 ? -5.892 -1.093 17.944 1.00 98.25 311 LEU A N 1
ATOM 2342 C CA . LEU A 1 311 ? -6.982 -1.814 17.286 1.00 98.25 311 LEU A CA 1
ATOM 2343 C C . LEU A 1 311 ? -7.886 -2.507 18.307 1.00 98.25 311 LEU A C 1
ATOM 2345 O O . LEU A 1 311 ? -9.098 -2.410 18.189 1.00 98.25 311 LEU A O 1
ATOM 2349 N N . GLU A 1 312 ? -7.319 -3.098 19.357 1.00 97.81 312 GLU A N 1
ATOM 2350 C CA . GLU A 1 312 ? -8.091 -3.668 20.465 1.00 97.81 312 GLU A CA 1
ATOM 2351 C C . GLU A 1 312 ? -8.959 -2.601 21.155 1.00 97.81 312 GLU A C 1
ATOM 2353 O O . GLU A 1 312 ? -10.157 -2.791 21.353 1.00 97.81 312 GLU A O 1
ATOM 2358 N N . ALA A 1 313 ? -8.393 -1.424 21.443 1.00 96.88 313 ALA A N 1
ATOM 2359 C CA . ALA A 1 313 ? -9.161 -0.314 22.009 1.00 96.88 313 ALA A CA 1
ATOM 2360 C C . ALA A 1 313 ? -10.258 0.198 21.052 1.00 96.88 313 ALA A C 1
ATOM 2362 O O . ALA A 1 313 ? -11.346 0.569 21.496 1.00 96.88 313 ALA A O 1
ATOM 2363 N N . LEU A 1 314 ? -9.996 0.219 19.739 1.00 97.19 314 LEU A N 1
ATOM 2364 C CA . LEU A 1 314 ? -10.992 0.584 18.727 1.00 97.19 314 LEU A CA 1
ATOM 2365 C C . LEU A 1 314 ? -12.107 -0.451 18.626 1.00 97.19 314 LEU A C 1
ATOM 2367 O O . LEU A 1 314 ? -13.267 -0.070 18.509 1.00 97.19 314 LEU A O 1
ATOM 2371 N N . LYS A 1 315 ? -11.772 -1.737 18.713 1.00 97.50 315 LYS A N 1
ATOM 2372 C CA . LYS A 1 315 ? -12.738 -2.831 18.720 1.00 97.50 315 LYS A CA 1
ATOM 2373 C C . LYS A 1 315 ? -13.684 -2.719 19.910 1.00 97.50 315 LYS A C 1
ATOM 2375 O O . LYS A 1 315 ? -14.890 -2.665 19.705 1.00 97.50 315 LYS A O 1
ATOM 2380 N N . GLN A 1 316 ? -13.152 -2.530 21.118 1.00 96.56 316 GLN A N 1
ATOM 2381 C CA . GLN A 1 316 ? -13.966 -2.294 22.318 1.00 96.56 316 GLN A CA 1
ATOM 2382 C C . GLN A 1 316 ? -14.872 -1.059 22.169 1.00 96.56 316 GLN A C 1
ATOM 2384 O O . GLN A 1 316 ? -16.037 -1.082 22.566 1.00 96.56 316 GLN A O 1
ATOM 2389 N N . LYS A 1 317 ? -14.359 0.023 21.562 1.00 95.69 317 LYS A N 1
ATOM 2390 C CA . LYS A 1 317 ? -15.145 1.234 21.275 1.00 95.69 317 LYS A CA 1
ATOM 2391 C C . LYS A 1 317 ? -16.281 0.959 20.279 1.00 95.69 317 LYS A C 1
ATOM 2393 O O . LYS A 1 317 ? -17.393 1.425 20.509 1.00 95.69 317 LYS A O 1
ATOM 2398 N N . ALA A 1 318 ? -16.011 0.213 19.209 1.00 96.12 318 ALA A N 1
ATOM 2399 C CA . ALA A 1 318 ? -16.991 -0.129 18.180 1.00 96.12 318 ALA A CA 1
ATOM 2400 C C . ALA A 1 318 ? -18.075 -1.086 18.701 1.00 96.12 318 ALA A C 1
ATOM 2402 O O . ALA A 1 318 ? -19.254 -0.884 18.423 1.00 96.12 318 ALA A O 1
ATOM 2403 N N . GLU A 1 319 ? -17.695 -2.079 19.509 1.00 95.31 319 GLU A N 1
ATOM 2404 C CA . GLU A 1 319 ? -18.624 -3.014 20.156 1.00 95.31 319 GLU A CA 1
ATOM 2405 C C . GLU A 1 319 ? -19.546 -2.304 21.159 1.00 95.31 319 GLU A C 1
ATOM 2407 O O . GLU A 1 319 ? -20.741 -2.590 21.218 1.00 95.31 319 GLU A O 1
ATOM 2412 N N . GLY A 1 320 ? -19.013 -1.345 21.925 1.00 95.56 320 GLY A N 1
ATOM 2413 C CA . GLY A 1 320 ? -19.800 -0.560 22.878 1.00 95.56 320 GLY A CA 1
ATOM 2414 C C . GLY A 1 320 ? -20.690 0.509 22.233 1.00 95.56 320 GLY A C 1
ATOM 2415 O O . GLY A 1 320 ? -21.644 0.966 22.863 1.00 95.56 320 GLY A O 1
ATOM 2416 N N . ASN A 1 321 ? -20.384 0.930 21.003 1.00 94.94 321 ASN A N 1
ATOM 2417 C CA . ASN A 1 321 ? -21.107 1.985 20.300 1.00 94.94 321 ASN A CA 1
ATOM 2418 C C . ASN A 1 321 ? -20.967 1.850 18.769 1.00 94.94 321 ASN A C 1
ATOM 2420 O O . ASN A 1 321 ? -20.007 2.363 18.193 1.00 94.94 321 ASN A O 1
ATOM 2424 N N . PRO A 1 322 ? -21.960 1.273 18.067 1.00 90.69 322 PRO A N 1
ATOM 2425 C CA . PRO A 1 322 ? -21.944 1.175 16.603 1.00 90.69 322 PRO A CA 1
ATOM 2426 C C . PRO A 1 322 ? -21.878 2.534 15.876 1.00 90.69 322 PRO A C 1
ATOM 2428 O O . PRO A 1 322 ? -21.504 2.604 14.708 1.00 90.69 322 PRO A O 1
ATOM 2431 N N . GLY A 1 323 ? -22.237 3.631 16.554 1.00 92.62 323 GLY A N 1
ATOM 2432 C CA . GLY A 1 323 ? -22.183 5.000 16.041 1.00 92.62 323 GLY A CA 1
ATOM 2433 C C . GLY A 1 323 ? -20.852 5.724 16.260 1.00 92.62 323 GLY A C 1
ATOM 2434 O O . GLY A 1 323 ? -20.758 6.895 15.903 1.00 92.62 323 GLY A O 1
ATOM 2435 N N . TRP A 1 324 ? -19.823 5.059 16.797 1.00 94.62 324 TRP A N 1
ATOM 2436 C CA . TRP A 1 324 ? -18.583 5.683 17.286 1.00 94.62 324 TRP A CA 1
ATOM 2437 C C . TRP A 1 324 ? -17.792 6.528 16.270 1.00 94.62 324 TRP A C 1
ATOM 2439 O O . TRP A 1 324 ? -16.932 7.312 16.673 1.00 94.62 324 TRP A O 1
ATOM 2449 N N . LEU A 1 325 ? -18.036 6.360 14.966 1.00 94.31 325 LEU A N 1
ATOM 2450 C CA . LEU A 1 325 ? -17.427 7.175 13.907 1.00 94.31 325 LEU A CA 1
ATOM 2451 C C . LEU A 1 325 ? -18.083 8.554 13.750 1.00 94.31 325 LEU A C 1
ATOM 2453 O O . LEU A 1 325 ? -17.487 9.444 13.146 1.00 94.31 325 LEU A O 1
ATOM 2457 N N . LYS A 1 326 ? -19.303 8.738 14.264 1.00 91.81 326 LYS A N 1
ATOM 2458 C CA . LYS A 1 326 ? -20.045 10.006 14.200 1.00 91.81 326 LYS A CA 1
ATOM 2459 C C . LYS A 1 326 ? -19.799 10.904 15.417 1.00 91.81 326 LYS A C 1
ATOM 2461 O O . LYS A 1 326 ? -20.104 12.092 15.332 1.00 91.81 326 LYS A O 1
ATOM 2466 N N . ASP A 1 327 ? -19.247 10.337 16.488 1.00 80.38 327 ASP A N 1
ATOM 2467 C CA . ASP A 1 327 ? -18.895 11.016 17.743 1.00 80.38 327 ASP A CA 1
ATOM 2468 C C . ASP A 1 327 ? -17.510 11.683 17.681 1.00 80.38 327 ASP A C 1
ATOM 2470 O O . ASP A 1 327 ? -17.334 12.762 18.292 1.00 80.38 327 ASP A O 1
#

pLDDT: mean 90.22, std 17.96, range [27.17, 98.62]